Protein AF-A0A956BK20-F1 (afdb_monomer)

Nearest PDB structures (foldseek):
  9coj-assembly1_A  TM=5.802E-01  e=4.433E-01  Homo sapiens
  7r1d-assembly1_C  TM=7.123E-01  e=1.818E+00  Homo sapiens
  6yi2-assembly1_A  TM=4.958E-01  e=3.087E+00  Escherichia coli
  4inn-assembly1_A  TM=3.703E-01  e=2.169E+00  Helicobacter pylori NCTC 11637 = CCUG 17874 = ATCC 43504 = JCM 12093

Structure (mmCIF, N/CA/C/O backbone):
data_AF-A0A956BK20-F1
#
_entry.id   AF-A0A956BK20-F1
#
loop_
_atom_site.group_PDB
_atom_site.id
_atom_site.type_symbol
_atom_site.label_atom_id
_atom_site.label_alt_id
_atom_site.label_comp_id
_atom_site.label_asym_id
_atom_site.label_entity_id
_atom_site.label_seq_id
_atom_site.pdbx_PDB_ins_code
_atom_site.Cartn_x
_atom_site.Cartn_y
_atom_site.Cartn_z
_atom_site.occupancy
_atom_site.B_iso_or_equiv
_atom_site.auth_seq_id
_atom_site.auth_comp_id
_atom_site.auth_asym_id
_atom_site.auth_atom_id
_atom_site.pdbx_PDB_model_num
ATOM 1 N N . MET A 1 1 ? 25.292 38.087 -67.226 1.00 30.25 1 MET A N 1
ATOM 2 C CA . MET A 1 1 ? 26.083 37.945 -68.461 1.00 30.25 1 MET A CA 1
ATOM 3 C C . MET A 1 1 ? 26.524 36.498 -68.517 1.00 30.25 1 MET A C 1
ATOM 5 O O . MET A 1 1 ? 27.530 36.160 -67.915 1.00 30.25 1 MET A O 1
ATOM 9 N N . THR A 1 2 ? 25.689 35.631 -69.080 1.00 37.22 2 THR A N 1
ATOM 10 C CA . THR A 1 2 ? 26.034 34.236 -69.367 1.00 37.22 2 THR A CA 1
ATOM 11 C C . THR A 1 2 ? 26.902 34.257 -70.618 1.00 37.22 2 THR A C 1
ATOM 13 O O . THR A 1 2 ? 26.457 34.737 -71.656 1.00 37.22 2 THR A O 1
ATOM 16 N N . GLU A 1 3 ? 28.163 33.849 -70.502 1.00 45.94 3 GLU A N 1
ATOM 17 C CA . GLU A 1 3 ? 28.976 33.538 -71.677 1.00 45.94 3 GLU A CA 1
ATOM 18 C C . GLU A 1 3 ? 28.246 32.452 -72.479 1.00 45.94 3 GLU A C 1
ATOM 20 O O . GLU A 1 3 ? 27.840 31.441 -71.905 1.00 45.94 3 GLU A O 1
ATOM 25 N N . GLU A 1 4 ? 28.042 32.666 -73.783 1.00 57.47 4 GLU A N 1
ATOM 26 C CA . GLU A 1 4 ? 27.650 31.598 -74.708 1.00 57.47 4 GLU A CA 1
ATOM 27 C C . GLU A 1 4 ? 28.756 30.535 -74.680 1.00 57.47 4 GLU A C 1
ATOM 29 O O . GLU A 1 4 ? 29.785 30.667 -75.348 1.00 57.47 4 GLU A O 1
ATOM 34 N N . MET A 1 5 ? 28.585 29.498 -73.858 1.00 64.75 5 MET A N 1
ATOM 35 C CA . MET A 1 5 ? 29.461 28.333 -73.871 1.00 64.75 5 MET A CA 1
ATOM 36 C C . MET A 1 5 ? 29.233 27.580 -75.182 1.00 64.75 5 MET A C 1
ATOM 38 O O . MET A 1 5 ? 28.280 26.821 -75.319 1.00 64.75 5 MET A O 1
ATOM 42 N N . LYS A 1 6 ? 30.110 27.805 -76.161 1.00 78.19 6 LYS A N 1
ATOM 43 C CA . LYS A 1 6 ? 30.112 27.063 -77.425 1.00 78.19 6 LYS A CA 1
ATOM 44 C C . LYS A 1 6 ? 30.855 25.747 -77.231 1.00 78.19 6 LYS A C 1
ATOM 46 O O . LYS A 1 6 ? 32.059 25.753 -76.987 1.00 78.19 6 LYS A O 1
ATOM 51 N N . PHE A 1 7 ? 30.136 24.635 -77.336 1.00 83.69 7 PHE A N 1
ATOM 52 C CA . PHE A 1 7 ? 30.725 23.298 -77.332 1.00 83.69 7 PHE A CA 1
ATOM 53 C C . PHE A 1 7 ? 31.204 22.916 -78.735 1.00 83.69 7 PHE A C 1
ATOM 55 O O . PHE A 1 7 ? 30.556 23.224 -79.737 1.00 83.69 7 PHE A O 1
ATOM 62 N N . GLU A 1 8 ? 32.334 22.220 -78.821 1.00 86.94 8 GLU A N 1
ATOM 63 C CA . GLU A 1 8 ? 32.840 21.697 -80.091 1.00 86.94 8 GLU A CA 1
ATOM 64 C C . GLU A 1 8 ? 32.292 20.295 -80.364 1.00 86.94 8 GLU A C 1
ATOM 66 O O . GLU A 1 8 ? 32.182 19.457 -79.466 1.00 86.94 8 GLU A O 1
ATOM 71 N N . ARG A 1 9 ? 31.956 19.995 -81.624 1.00 85.94 9 ARG A N 1
ATOM 72 C CA . ARG A 1 9 ? 31.496 18.655 -82.012 1.00 85.94 9 ARG A CA 1
ATOM 73 C C . ARG A 1 9 ? 32.561 17.610 -81.664 1.00 85.94 9 ARG A C 1
ATOM 75 O O . ARG A 1 9 ? 33.696 17.705 -82.117 1.00 85.94 9 ARG A O 1
ATOM 82 N N . GLY A 1 10 ? 32.16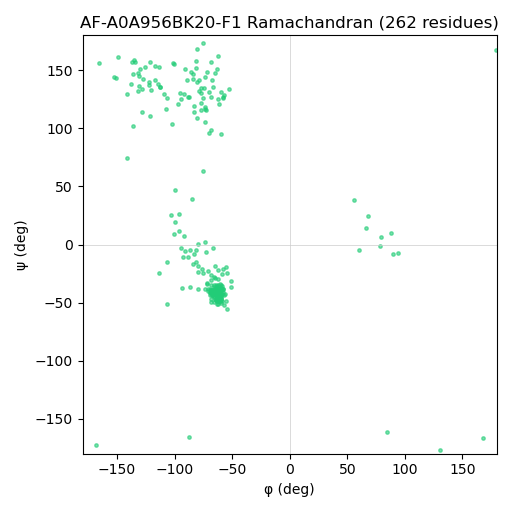9 16.584 -80.913 1.00 82.56 10 GLY A N 1
ATOM 83 C CA . GLY A 1 10 ? 33.064 15.555 -80.382 1.00 82.56 10 GLY A CA 1
ATOM 84 C C . GLY A 1 10 ? 33.564 15.827 -78.959 1.00 82.56 10 GLY A C 1
ATOM 85 O O . GLY A 1 10 ? 34.175 14.938 -78.367 1.00 82.56 10 GLY A O 1
ATOM 86 N N . GLN A 1 11 ? 33.291 17.006 -78.388 1.00 87.25 11 GLN A N 1
ATOM 87 C CA . GLN A 1 11 ? 33.624 17.330 -77.002 1.00 87.25 11 GLN A CA 1
ATOM 88 C C . GLN A 1 11 ? 32.790 16.490 -76.030 1.00 87.25 11 GLN A C 1
ATOM 90 O O . GLN A 1 11 ? 31.602 16.249 -76.254 1.00 87.25 11 GLN A O 1
ATOM 95 N N . ILE A 1 12 ? 33.406 16.061 -74.927 1.00 86.31 12 ILE A N 1
ATOM 96 C CA . ILE A 1 12 ? 32.671 15.440 -73.825 1.00 86.31 12 ILE A CA 1
ATOM 97 C C . ILE A 1 12 ? 31.966 16.543 -73.040 1.00 86.31 12 ILE A C 1
ATOM 99 O O . ILE A 1 12 ? 32.613 17.452 -72.524 1.00 86.31 12 ILE A O 1
ATOM 103 N N . VAL A 1 13 ? 30.647 16.438 -72.947 1.00 87.12 13 VAL A N 1
ATOM 104 C CA . VAL A 1 13 ? 29.785 17.316 -72.156 1.00 87.12 13 VAL A CA 1
ATOM 105 C C . VAL A 1 13 ? 29.015 16.486 -71.142 1.00 87.12 13 VAL A C 1
ATOM 107 O O . VAL A 1 13 ? 28.824 15.282 -71.314 1.00 87.12 13 VAL A O 1
ATOM 110 N N . TYR A 1 14 ? 28.563 17.121 -70.073 1.00 85.06 14 TYR A N 1
ATOM 111 C CA . TYR A 1 14 ? 27.824 16.460 -69.010 1.00 85.06 14 TYR A CA 1
ATOM 112 C C . TYR A 1 14 ? 26.403 16.995 -68.960 1.00 85.06 14 TYR A C 1
ATOM 114 O O . TYR A 1 14 ? 26.187 18.197 -69.079 1.00 85.06 14 TYR A O 1
ATOM 122 N N . ASP A 1 15 ? 25.426 16.114 -68.765 1.00 84.12 15 ASP A N 1
ATOM 123 C CA . ASP A 1 15 ? 24.069 16.560 -68.454 1.00 84.12 15 ASP A CA 1
ATOM 124 C C . ASP A 1 15 ? 23.973 17.048 -66.995 1.00 84.12 15 ASP A C 1
ATOM 126 O O . ASP A 1 15 ? 24.887 16.864 -66.184 1.00 84.12 15 ASP A O 1
ATOM 130 N N . ARG A 1 16 ? 22.819 17.605 -66.606 1.00 79.00 16 ARG A N 1
ATOM 131 C CA . ARG A 1 16 ? 22.527 17.973 -65.204 1.00 79.00 16 ARG A CA 1
ATOM 132 C C . ARG A 1 16 ? 22.688 16.806 -64.218 1.00 79.00 16 ARG A C 1
ATOM 134 O O . ARG A 1 16 ? 22.806 17.001 -63.009 1.00 79.00 16 ARG A O 1
ATOM 141 N N . ARG A 1 17 ? 22.675 15.564 -64.712 1.00 75.88 17 ARG A N 1
ATOM 142 C CA . ARG A 1 17 ? 22.879 14.355 -63.916 1.00 75.88 17 AR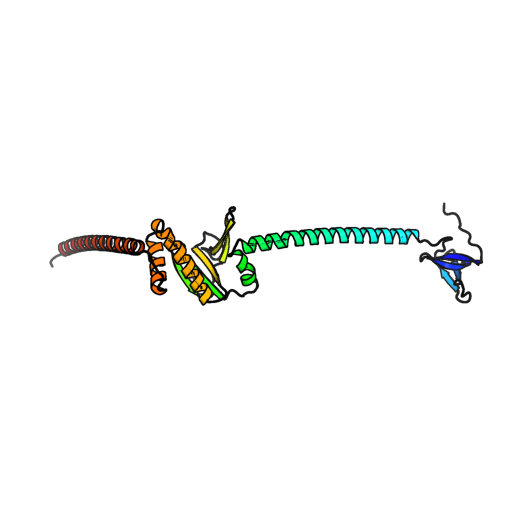G A CA 1
ATOM 143 C C . ARG A 1 17 ? 24.342 13.907 -63.869 1.00 75.88 17 ARG A C 1
ATOM 145 O O . ARG A 1 17 ? 24.597 12.838 -63.309 1.00 75.88 17 ARG A O 1
ATOM 152 N N . GLY A 1 18 ? 25.286 14.685 -64.394 1.00 76.75 18 GLY A N 1
ATOM 153 C CA . GLY A 1 18 ? 26.707 14.348 -64.434 1.00 76.75 18 GLY A CA 1
ATOM 154 C C . GLY A 1 18 ? 27.035 13.147 -65.324 1.00 76.75 18 GLY A C 1
ATOM 155 O O . GLY A 1 18 ? 28.129 12.599 -65.210 1.00 76.75 18 GLY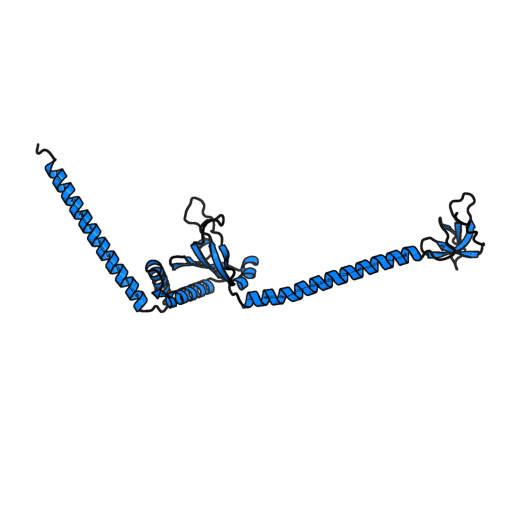 A O 1
ATOM 156 N N . LYS A 1 19 ? 26.107 12.700 -66.182 1.00 83.75 19 LYS A N 1
ATOM 157 C CA . LYS A 1 19 ? 26.383 11.643 -67.157 1.00 83.75 19 LYS A CA 1
ATOM 158 C C . LYS A 1 19 ? 27.143 12.259 -68.326 1.00 83.75 19 LYS A C 1
ATOM 160 O O . LYS A 1 19 ? 26.743 13.302 -68.833 1.00 83.75 19 LYS A O 1
ATOM 165 N N . ALA A 1 20 ? 28.234 11.611 -68.724 1.00 85.50 20 ALA A N 1
ATOM 166 C CA . ALA A 1 20 ? 29.054 12.043 -69.846 1.00 85.50 20 ALA A CA 1
ATOM 167 C C . ALA A 1 20 ? 28.393 11.683 -71.182 1.00 85.50 20 ALA A C 1
ATOM 169 O O . ALA A 1 20 ? 27.952 10.548 -71.394 1.00 85.50 20 ALA A O 1
ATOM 170 N N . TRP A 1 21 ? 28.392 12.646 -72.091 1.00 87.06 21 TRP A N 1
ATOM 171 C CA . TRP A 1 21 ? 27.884 12.544 -73.446 1.00 87.06 21 TRP A CA 1
ATOM 172 C C . TRP A 1 21 ? 28.885 13.161 -74.422 1.00 87.06 21 TRP A C 1
ATOM 174 O O . TRP A 1 21 ? 29.708 13.987 -74.039 1.00 87.06 21 TRP A O 1
ATOM 184 N N . VAL A 1 22 ? 28.828 12.764 -75.687 1.00 88.06 22 VAL A N 1
ATOM 185 C CA . VAL A 1 22 ? 29.602 13.375 -76.767 1.00 88.06 22 VAL A CA 1
ATOM 186 C C . VAL A 1 22 ? 28.705 14.387 -77.466 1.00 88.06 22 VAL A C 1
ATOM 188 O O . VAL A 1 22 ? 27.636 14.033 -77.962 1.00 88.06 22 VAL A O 1
ATOM 191 N N . PHE A 1 23 ? 29.125 15.647 -77.491 1.00 88.12 23 PHE A N 1
ATOM 192 C CA . PHE A 1 23 ? 28.389 16.723 -78.139 1.00 88.12 23 PHE A CA 1
ATOM 193 C C . PHE A 1 23 ? 28.383 16.548 -79.662 1.00 88.12 23 PHE A C 1
ATOM 195 O O . PHE A 1 23 ? 29.446 16.414 -80.273 1.00 88.12 23 PHE A O 1
ATOM 202 N N . GLU A 1 24 ? 27.207 16.559 -80.297 1.00 85.69 24 GLU A N 1
ATOM 203 C CA . GLU A 1 24 ? 27.099 16.470 -81.758 1.00 85.69 24 GLU A CA 1
ATOM 204 C C . GLU A 1 24 ? 26.704 17.799 -82.400 1.00 85.69 24 GLU A C 1
ATOM 206 O O . GLU A 1 24 ? 27.369 18.235 -83.344 1.00 85.69 24 GLU A O 1
ATOM 211 N N . SER A 1 25 ? 25.635 18.425 -81.906 1.00 84.12 25 SER A N 1
ATOM 212 C CA . SER A 1 25 ? 25.137 19.707 -82.412 1.00 84.12 25 SER A CA 1
ATOM 213 C C . SER A 1 25 ? 24.138 20.357 -81.455 1.00 84.12 25 SER A C 1
ATOM 215 O O . SER A 1 25 ? 23.444 19.672 -80.710 1.00 84.12 25 SER A O 1
ATOM 217 N N . GLU A 1 26 ? 24.003 21.674 -81.541 1.00 82.00 26 GLU A N 1
ATOM 218 C CA . GLU A 1 26 ? 22.946 22.452 -80.886 1.00 82.00 26 GLU A CA 1
ATOM 219 C C . GLU A 1 26 ? 21.665 22.454 -81.738 1.00 82.00 26 GLU A C 1
ATOM 221 O O . GLU A 1 26 ? 21.741 22.378 -82.971 1.00 82.00 26 GLU A O 1
ATOM 226 N N . LEU A 1 27 ? 20.489 22.476 -81.102 1.00 79.38 27 LEU A N 1
ATOM 227 C CA . LEU A 1 27 ? 19.219 22.589 -81.819 1.00 79.38 27 LEU A CA 1
ATOM 228 C C . LEU A 1 27 ? 18.964 24.048 -82.246 1.00 79.38 27 LEU A C 1
ATOM 230 O O . LEU A 1 27 ? 19.236 24.956 -81.470 1.00 79.38 27 LEU A O 1
ATOM 234 N N . PRO A 1 28 ? 18.401 24.295 -83.446 1.00 67.00 28 PRO A N 1
ATOM 235 C CA . PRO A 1 28 ? 18.215 25.653 -83.975 1.00 67.00 28 PRO A CA 1
ATOM 236 C C . PRO A 1 28 ? 17.238 26.550 -83.197 1.00 67.00 28 PRO A C 1
ATOM 238 O O . PRO A 1 28 ? 17.263 27.760 -83.396 1.00 67.00 28 PRO A O 1
ATOM 241 N N . ASP A 1 29 ? 16.372 25.964 -82.367 1.00 67.19 29 ASP A N 1
ATOM 242 C CA . ASP A 1 29 ? 15.274 26.652 -81.674 1.00 67.19 29 ASP A CA 1
ATOM 243 C C . ASP A 1 29 ? 15.590 26.925 -80.182 1.00 67.19 29 ASP A C 1
ATOM 245 O O . ASP A 1 29 ? 14.677 27.010 -79.367 1.00 67.19 29 ASP A O 1
ATOM 249 N N . ASP A 1 30 ? 16.877 27.023 -79.816 1.00 60.00 30 ASP A N 1
ATOM 250 C CA . ASP A 1 30 ? 17.425 27.295 -78.465 1.00 60.00 30 ASP A CA 1
ATOM 251 C C . ASP A 1 30 ? 17.079 26.289 -77.339 1.00 60.00 30 ASP A C 1
ATOM 253 O O . ASP A 1 30 ? 17.636 26.372 -76.245 1.00 60.00 30 ASP A O 1
ATOM 257 N N . ASP A 1 31 ? 16.240 25.279 -77.585 1.00 65.38 31 ASP A N 1
ATOM 258 C CA . ASP A 1 31 ? 15.779 24.334 -76.551 1.00 65.38 31 ASP A CA 1
ATOM 259 C C . ASP A 1 31 ? 16.533 22.982 -76.545 1.00 65.38 31 ASP A C 1
ATOM 261 O O . ASP A 1 31 ? 15.938 21.902 -76.450 1.00 65.38 31 ASP A O 1
ATOM 265 N N . GLY A 1 32 ? 17.871 23.018 -76.607 1.00 73.06 32 GLY A N 1
ATOM 266 C CA . GLY A 1 32 ? 18.717 21.897 -76.170 1.00 73.06 32 GLY A CA 1
ATOM 267 C C . GLY A 1 32 ? 19.814 21.426 -77.130 1.00 73.06 32 GLY A C 1
ATOM 268 O O . GLY A 1 32 ? 20.055 21.973 -78.205 1.00 73.06 32 GLY A O 1
ATOM 269 N N . PHE A 1 33 ? 20.502 20.363 -76.717 1.00 79.50 33 PHE A N 1
ATOM 270 C CA . PHE A 1 33 ? 21.696 19.830 -77.369 1.00 79.50 33 PHE A CA 1
ATOM 271 C C . PHE A 1 33 ? 21.483 18.379 -77.811 1.00 79.50 33 PHE A C 1
ATOM 273 O O . PHE A 1 33 ? 21.018 17.538 -77.036 1.00 79.50 33 PHE A O 1
ATOM 280 N N . ILE A 1 34 ? 21.863 18.069 -79.052 1.00 80.25 34 ILE A N 1
ATOM 281 C CA . ILE A 1 34 ? 21.946 16.698 -79.558 1.00 80.25 34 ILE A CA 1
ATOM 282 C C . ILE A 1 34 ? 23.283 16.122 -79.119 1.00 80.25 34 ILE A C 1
ATOM 284 O O . ILE A 1 34 ? 24.354 16.609 -79.499 1.00 80.25 34 ILE A O 1
ATOM 288 N N . VAL A 1 35 ? 23.207 15.053 -78.340 1.00 80.00 35 VAL A N 1
ATOM 289 C CA . VAL A 1 35 ? 24.378 14.354 -77.832 1.00 80.00 35 VAL A CA 1
ATOM 290 C C . VAL A 1 35 ? 24.263 12.856 -78.095 1.00 80.00 35 VAL A C 1
ATOM 292 O O . VAL A 1 35 ? 23.162 12.304 -78.147 1.00 80.00 35 VAL A O 1
ATOM 295 N N . SER A 1 36 ? 25.398 12.184 -78.256 1.00 83.19 36 SER A N 1
ATOM 296 C CA . SER A 1 36 ? 25.468 10.723 -78.329 1.00 83.19 36 SER A CA 1
ATOM 297 C C . SER A 1 36 ? 26.197 10.150 -77.125 1.00 83.19 36 SER A C 1
ATOM 299 O O . SER A 1 36 ? 26.995 10.811 -76.455 1.00 83.19 36 SER A O 1
ATOM 301 N N . MET A 1 37 ? 25.873 8.912 -76.773 1.00 75.38 37 MET A N 1
ATOM 302 C CA . MET A 1 37 ? 26.477 8.274 -75.612 1.00 75.38 37 MET A CA 1
ATOM 303 C C . MET A 1 37 ? 27.949 7.952 -75.884 1.00 75.38 37 MET A C 1
ATOM 305 O O . MET A 1 37 ? 28.301 7.364 -76.907 1.00 75.38 37 MET A O 1
ATOM 309 N N . HIS A 1 38 ? 28.831 8.318 -74.952 1.00 67.81 38 HIS A N 1
ATOM 310 C CA . HIS A 1 38 ? 30.255 8.038 -75.098 1.00 67.81 38 HIS A CA 1
ATOM 311 C C . HIS A 1 38 ? 30.499 6.517 -75.182 1.00 67.81 38 HIS A C 1
ATOM 313 O O . HIS A 1 38 ? 30.104 5.768 -74.290 1.00 67.81 38 HIS A O 1
ATOM 319 N N . GLY A 1 39 ? 31.106 6.060 -76.284 1.00 66.25 39 GLY A N 1
ATOM 320 C CA . GLY A 1 39 ? 31.340 4.639 -76.578 1.00 66.25 39 GLY A CA 1
ATOM 321 C C . GLY A 1 39 ? 30.219 3.921 -77.346 1.00 66.25 39 GLY A C 1
ATOM 322 O O . GLY A 1 39 ? 30.442 2.798 -77.788 1.00 66.25 39 GLY A O 1
ATOM 323 N N . TRP A 1 40 ? 29.060 4.561 -77.553 1.00 68.31 40 TRP A N 1
A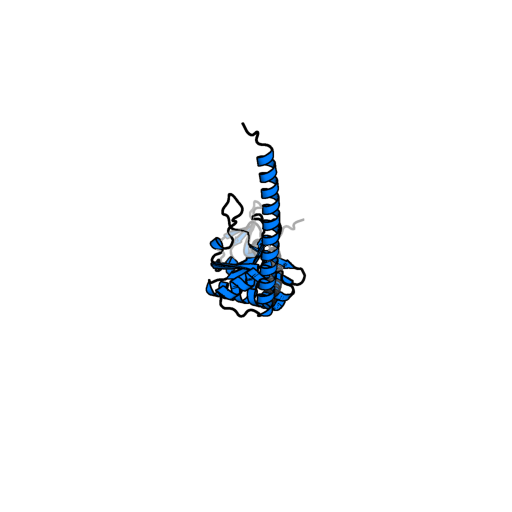TOM 324 C CA . TRP A 1 40 ? 27.900 4.005 -78.270 1.00 68.31 40 TRP A CA 1
ATOM 325 C C . TRP A 1 40 ? 27.231 5.092 -79.143 1.00 68.31 40 TRP A C 1
ATOM 327 O O . TRP A 1 40 ? 26.177 5.617 -78.785 1.00 68.31 40 TRP A O 1
ATOM 337 N N . PRO A 1 41 ? 27.844 5.469 -80.282 1.00 64.75 41 PRO A N 1
ATOM 338 C CA . PRO A 1 41 ? 27.470 6.661 -81.056 1.00 64.75 41 PRO A CA 1
ATOM 339 C C . PRO A 1 41 ? 26.144 6.545 -81.830 1.00 64.75 41 PRO A C 1
ATOM 341 O O . PRO A 1 41 ? 25.698 7.519 -82.431 1.00 64.75 41 PRO A O 1
ATOM 344 N N . GLU A 1 42 ? 25.514 5.369 -81.851 1.00 71.44 42 GLU A N 1
ATOM 345 C CA . GLU A 1 42 ? 24.272 5.125 -82.600 1.00 71.44 42 GLU A CA 1
ATOM 346 C C . GLU A 1 42 ? 23.018 5.636 -81.868 1.00 71.44 42 GLU A C 1
ATOM 348 O O . GLU A 1 42 ? 21.983 5.854 -82.497 1.00 71.44 42 GLU A O 1
ATOM 353 N N . GLU A 1 43 ? 23.106 5.880 -80.557 1.00 74.12 43 GLU A N 1
ATOM 354 C CA . GLU A 1 43 ? 21.990 6.356 -79.739 1.00 74.12 43 GLU A CA 1
ATOM 355 C C . GLU A 1 43 ? 22.130 7.861 -79.467 1.00 74.12 43 GLU A C 1
ATOM 357 O O . GLU A 1 43 ? 22.948 8.302 -78.652 1.00 74.12 43 GLU A O 1
ATOM 362 N N . ARG A 1 44 ? 21.333 8.658 -80.190 1.00 79.38 44 ARG A N 1
ATOM 363 C CA . ARG A 1 44 ? 21.260 10.117 -80.037 1.00 79.38 44 ARG A CA 1
ATOM 364 C C . ARG A 1 44 ? 20.120 10.497 -79.108 1.00 79.38 44 ARG A C 1
ATOM 366 O O . ARG A 1 44 ? 18.984 10.070 -79.309 1.00 79.38 44 ARG A O 1
ATOM 373 N N . VAL A 1 45 ? 20.415 11.346 -78.134 1.00 82.12 45 VAL A N 1
ATOM 374 C CA . VAL A 1 45 ? 19.443 11.850 -77.164 1.00 82.12 45 VAL A CA 1
ATOM 375 C C . VAL A 1 45 ? 19.506 13.373 -77.153 1.00 82.12 45 VAL A C 1
ATOM 377 O O . VAL A 1 45 ? 20.577 13.962 -77.293 1.00 82.12 45 VAL A O 1
ATOM 380 N N . CYS A 1 46 ? 18.348 14.013 -77.006 1.00 83.44 46 CYS A N 1
ATOM 381 C CA . CYS A 1 46 ? 18.270 15.449 -76.773 1.00 83.44 46 CYS A CA 1
ATOM 382 C C . CYS A 1 46 ? 18.334 15.724 -75.266 1.00 83.44 46 CYS A C 1
ATOM 384 O O . CYS A 1 46 ? 17.559 15.139 -74.501 1.00 83.44 46 CYS A O 1
ATOM 386 N N . ILE A 1 47 ? 19.248 16.597 -74.843 1.00 82.00 47 ILE A N 1
ATOM 387 C CA . ILE A 1 47 ? 19.352 17.073 -73.459 1.00 82.00 47 ILE A CA 1
ATOM 388 C C . ILE A 1 47 ? 19.104 18.580 -73.402 1.00 82.00 47 ILE A C 1
ATOM 390 O O . ILE A 1 47 ? 19.548 19.322 -74.271 1.00 82.00 47 ILE A O 1
ATOM 394 N N . SER A 1 48 ? 18.403 19.039 -72.366 1.00 80.50 48 SER A N 1
ATOM 395 C CA . SER A 1 48 ? 18.026 20.451 -72.213 1.00 80.50 48 SER A CA 1
ATOM 396 C C . SER A 1 48 ? 19.158 21.340 -71.686 1.00 80.50 48 SER A C 1
ATOM 398 O O . SER A 1 48 ? 19.131 22.544 -71.889 1.00 80.50 48 SER A O 1
ATOM 400 N N . GLU A 1 49 ? 20.143 20.770 -70.986 1.00 81.56 49 GLU A N 1
ATOM 401 C CA . GLU A 1 49 ? 21.273 21.497 -70.393 1.00 81.56 49 GLU A CA 1
ATOM 402 C C . GLU A 1 49 ? 22.550 20.658 -70.552 1.00 81.56 49 GLU A C 1
ATOM 404 O O . GLU A 1 49 ? 22.560 19.477 -70.184 1.00 81.56 49 GLU A O 1
ATOM 409 N N . ALA A 1 50 ? 23.619 21.266 -71.073 1.00 81.75 50 ALA A N 1
ATOM 410 C CA . ALA A 1 50 ? 24.942 20.663 -71.203 1.00 81.75 50 ALA A CA 1
ATOM 411 C C . ALA A 1 50 ? 25.981 21.518 -70.467 1.00 81.75 50 ALA A C 1
ATOM 413 O O . ALA A 1 50 ? 25.970 22.744 -70.555 1.00 81.75 50 ALA A O 1
ATOM 414 N N . PHE A 1 51 ? 26.881 20.862 -69.741 1.00 82.06 51 PHE A N 1
ATOM 415 C CA . PHE A 1 51 ? 27.933 21.492 -68.950 1.00 82.06 51 PHE A CA 1
ATOM 416 C C . PHE A 1 51 ? 29.301 20.985 -69.420 1.00 82.06 51 PHE A C 1
ATOM 418 O O . PHE A 1 51 ? 29.463 19.795 -69.697 1.00 82.06 51 PHE A O 1
ATOM 425 N N . ALA A 1 52 ? 30.299 21.871 -69.497 1.00 80.69 52 ALA A N 1
ATOM 426 C CA . ALA A 1 52 ? 31.670 21.498 -69.873 1.00 80.69 52 ALA A CA 1
ATOM 427 C C . ALA A 1 52 ? 32.329 20.556 -68.844 1.00 80.69 52 ALA A C 1
ATOM 429 O O . ALA A 1 52 ? 33.154 19.716 -69.194 1.00 80.69 52 ALA A O 1
ATOM 430 N N . GLU A 1 53 ? 31.919 20.666 -67.581 1.00 77.25 53 GLU A N 1
ATOM 431 C CA . GLU A 1 53 ? 32.325 19.807 -66.470 1.00 77.25 53 GLU A CA 1
ATOM 432 C C . GLU A 1 53 ? 31.076 19.245 -65.789 1.00 77.25 53 GLU A C 1
ATOM 434 O O . GLU A 1 53 ? 30.009 19.861 -65.829 1.00 77.25 53 GLU A O 1
ATOM 439 N N . ALA A 1 54 ? 31.181 18.068 -65.167 1.00 76.56 54 ALA A N 1
ATOM 440 C CA . ALA A 1 54 ? 30.046 17.466 -64.481 1.00 76.56 54 ALA A CA 1
ATOM 441 C C . ALA A 1 54 ? 29.522 18.427 -63.396 1.00 76.56 54 ALA A C 1
ATOM 443 O O . ALA A 1 54 ? 30.306 18.848 -62.544 1.00 76.56 54 ALA A O 1
ATOM 444 N N . PRO A 1 55 ? 28.215 18.760 -63.368 1.00 70.44 55 PRO A N 1
ATOM 445 C CA . PRO A 1 55 ? 27.634 19.630 -62.348 1.00 70.44 55 PRO A CA 1
ATOM 446 C C . PRO A 1 55 ? 27.491 18.867 -61.018 1.00 70.44 55 PRO A C 1
ATOM 448 O O . PRO A 1 55 ? 26.394 18.613 -60.519 1.00 70.44 55 PRO A O 1
ATOM 451 N N . THR A 1 56 ? 28.618 18.440 -60.442 1.00 71.88 56 THR A N 1
ATOM 452 C CA . THR A 1 56 ? 28.686 17.681 -59.187 1.00 71.88 56 THR A CA 1
ATOM 453 C C . THR A 1 56 ? 28.453 18.570 -57.973 1.00 71.88 56 THR A C 1
ATOM 455 O O . THR A 1 56 ? 27.998 18.076 -56.948 1.00 71.88 56 THR A O 1
ATOM 458 N N . SER A 1 57 ? 28.651 19.882 -58.101 1.00 71.69 57 SER A N 1
ATOM 459 C CA . SER A 1 57 ? 28.595 20.836 -56.989 1.00 71.69 57 SER A CA 1
ATOM 460 C C . SER A 1 57 ? 27.240 20.894 -56.265 1.00 71.69 57 SER A C 1
ATOM 462 O O . SER A 1 57 ? 27.210 20.996 -55.039 1.00 71.69 57 SER A O 1
ATOM 464 N N . GLU A 1 58 ? 26.104 20.791 -56.967 1.00 74.62 58 GLU A N 1
ATOM 465 C CA . GLU A 1 58 ? 24.778 20.750 -56.319 1.00 74.62 58 GLU A CA 1
ATOM 466 C C . GLU A 1 58 ? 24.574 19.452 -55.531 1.00 74.62 58 GLU A C 1
ATOM 468 O O . GLU A 1 58 ? 24.032 19.460 -54.425 1.00 74.62 58 GLU A O 1
ATOM 473 N N . ARG A 1 59 ? 25.052 18.332 -56.078 1.00 77.00 59 ARG A N 1
ATOM 474 C CA . ARG A 1 59 ? 24.953 17.019 -55.434 1.00 77.00 59 ARG A CA 1
ATOM 475 C C . ARG A 1 59 ? 25.918 16.876 -54.274 1.00 77.00 59 ARG A C 1
ATOM 477 O O . ARG A 1 59 ? 25.541 16.312 -53.262 1.00 77.00 59 ARG A O 1
ATOM 484 N N . GLU A 1 60 ? 27.123 17.413 -54.391 1.00 80.62 60 GLU A N 1
ATOM 485 C CA . GLU A 1 60 ? 28.101 17.479 -53.306 1.00 80.62 60 GLU A CA 1
ATOM 486 C C . GLU A 1 60 ? 27.566 18.314 -52.139 1.00 80.62 60 GLU A C 1
ATOM 488 O O . GLU A 1 60 ? 27.708 17.911 -50.988 1.00 80.62 60 GLU A O 1
ATOM 493 N N . ARG A 1 61 ? 26.864 19.425 -52.415 1.00 81.06 61 ARG A N 1
ATOM 494 C CA . ARG A 1 61 ? 26.155 20.195 -51.377 1.00 81.06 61 ARG A CA 1
ATOM 495 C C . ARG A 1 61 ? 25.033 19.395 -50.727 1.00 81.06 61 ARG A C 1
ATOM 497 O O . ARG A 1 61 ? 24.878 19.461 -49.511 1.00 81.06 61 ARG A O 1
ATOM 504 N N . GLU A 1 62 ? 24.252 18.655 -51.510 1.00 85.19 62 GLU A N 1
ATOM 505 C CA . GLU A 1 62 ? 23.169 17.826 -50.976 1.00 85.19 62 GLU A CA 1
ATOM 506 C C . GLU A 1 62 ? 23.701 16.650 -50.147 1.00 85.19 62 GLU A C 1
ATOM 508 O O . GLU A 1 62 ? 23.187 16.389 -49.061 1.00 85.19 62 GLU A O 1
ATOM 513 N N . ILE A 1 63 ? 24.773 15.996 -50.601 1.00 86.81 63 ILE A N 1
ATOM 514 C CA . ILE A 1 63 ? 25.490 14.961 -49.848 1.00 86.81 63 ILE A CA 1
ATOM 515 C C . ILE A 1 63 ? 26.011 15.554 -48.539 1.00 86.81 63 ILE A C 1
ATOM 517 O O . ILE A 1 63 ? 25.680 15.038 -47.478 1.00 86.81 63 ILE A O 1
ATOM 521 N N . ALA A 1 64 ? 26.704 16.696 -48.582 1.00 89.12 64 ALA A N 1
ATOM 522 C CA . ALA A 1 64 ? 27.193 17.367 -47.378 1.00 89.12 64 ALA A CA 1
ATOM 523 C C . ALA A 1 64 ? 26.053 17.753 -46.415 1.00 89.12 64 ALA A C 1
ATOM 525 O O . ALA A 1 64 ? 26.194 17.637 -45.196 1.00 89.12 64 ALA A O 1
ATOM 526 N N . ARG A 1 65 ? 24.897 18.181 -46.942 1.00 94.50 65 ARG A N 1
ATOM 527 C CA . ARG A 1 65 ? 23.700 18.494 -46.147 1.00 94.50 65 ARG A CA 1
ATOM 528 C C . ARG A 1 65 ? 23.122 17.248 -45.476 1.00 94.50 65 ARG A C 1
ATOM 530 O O . ARG A 1 65 ? 22.747 17.315 -44.304 1.00 94.50 65 ARG A O 1
ATOM 537 N N . LEU A 1 66 ? 23.007 16.140 -46.205 1.00 93.56 66 LEU A N 1
ATOM 538 C CA . LEU A 1 66 ? 22.503 14.872 -45.676 1.00 93.56 66 LEU A CA 1
ATOM 539 C C . LEU A 1 66 ? 23.478 14.273 -44.657 1.00 93.56 66 LEU A C 1
ATOM 541 O O . LEU A 1 66 ? 23.037 13.844 -43.593 1.00 93.56 66 LEU A O 1
ATOM 545 N N . ASP A 1 67 ? 24.782 14.336 -44.915 1.00 95.44 67 ASP A N 1
ATOM 546 C CA . ASP A 1 67 ? 25.823 13.904 -43.980 1.00 95.44 67 ASP A CA 1
ATOM 547 C C . ASP A 1 67 ? 25.779 14.715 -42.681 1.00 95.44 67 ASP A C 1
ATOM 549 O O . ASP A 1 67 ? 25.825 14.139 -41.593 1.00 95.44 67 ASP A O 1
ATOM 553 N N . ALA A 1 68 ? 25.579 16.035 -42.766 1.00 94.12 68 ALA A N 1
ATOM 554 C CA . ALA A 1 68 ? 25.388 16.881 -41.590 1.00 94.12 68 ALA A CA 1
ATOM 555 C C . ALA A 1 68 ? 24.120 16.508 -40.795 1.00 94.12 68 ALA A C 1
ATOM 557 O O . ALA A 1 68 ? 24.130 16.522 -39.563 1.00 94.12 68 ALA A O 1
ATOM 558 N N . GLN A 1 69 ? 23.026 16.138 -41.470 1.00 95.75 69 GLN A N 1
ATOM 559 C CA . GLN A 1 69 ? 21.816 15.656 -40.794 1.00 95.75 69 GLN A CA 1
ATOM 560 C C . GLN A 1 69 ? 22.029 14.292 -40.139 1.00 95.75 69 GLN A C 1
ATOM 562 O O . GLN A 1 69 ? 21.575 14.088 -39.015 1.00 95.75 69 GLN A O 1
ATOM 567 N N . ILE A 1 70 ? 22.728 13.369 -40.804 1.00 95.56 70 ILE A N 1
ATOM 568 C CA . ILE A 1 70 ? 23.067 12.059 -40.241 1.00 95.56 70 ILE A CA 1
ATOM 569 C C . ILE A 1 70 ? 23.947 12.232 -39.004 1.00 95.56 70 ILE A C 1
ATOM 571 O O . ILE A 1 70 ? 23.673 11.592 -37.991 1.00 95.56 70 ILE A O 1
ATOM 575 N N . ALA A 1 71 ? 24.958 13.103 -39.064 1.00 95.25 71 ALA A N 1
ATOM 576 C CA . ALA A 1 71 ? 25.803 13.431 -37.919 1.00 95.25 71 ALA A CA 1
ATOM 577 C C . ALA A 1 71 ? 24.955 13.946 -36.748 1.00 95.25 71 ALA A C 1
ATOM 579 O O . ALA A 1 71 ? 24.950 13.334 -35.686 1.00 95.25 71 ALA A O 1
ATOM 580 N N . LYS A 1 72 ? 24.103 14.951 -36.988 1.00 95.38 72 LYS A N 1
ATOM 581 C CA . LYS A 1 72 ? 23.205 15.490 -35.957 1.00 95.38 72 LYS A CA 1
ATOM 582 C C . LYS A 1 72 ? 22.285 14.427 -35.342 1.00 95.38 72 LYS A C 1
ATOM 584 O O . LYS A 1 72 ? 22.096 14.398 -34.132 1.00 95.38 72 LYS A O 1
ATOM 589 N N . ARG A 1 73 ? 21.689 13.549 -36.157 1.00 95.62 73 ARG A N 1
ATOM 590 C CA . ARG A 1 73 ? 20.809 12.477 -35.655 1.00 95.62 73 ARG A CA 1
ATOM 591 C C . ARG A 1 73 ? 21.570 11.411 -34.871 1.00 95.62 73 ARG A C 1
ATOM 593 O O . ARG A 1 73 ? 20.984 10.795 -33.987 1.00 95.62 73 ARG A O 1
ATOM 600 N N . ARG A 1 74 ? 22.841 11.168 -35.200 1.00 96.06 74 ARG A N 1
ATOM 601 C CA . ARG A 1 74 ? 23.707 10.274 -34.421 1.00 96.06 74 ARG A CA 1
ATOM 602 C C . ARG A 1 74 ? 24.008 10.873 -33.054 1.00 96.06 74 ARG A C 1
ATOM 604 O O . ARG A 1 74 ? 23.853 10.146 -32.081 1.00 96.06 74 ARG A O 1
ATOM 611 N N . ASP A 1 75 ? 24.310 12.166 -32.996 1.00 95.12 75 ASP A N 1
ATOM 612 C CA . ASP A 1 75 ? 24.535 12.877 -31.734 1.00 95.12 75 ASP A CA 1
ATOM 613 C C . ASP A 1 75 ? 23.272 12.832 -30.850 1.00 95.12 75 ASP A C 1
ATOM 615 O O . ASP A 1 75 ? 23.331 12.383 -29.711 1.00 95.12 75 ASP A O 1
ATOM 619 N N . GLU A 1 76 ? 22.090 13.152 -31.403 1.00 95.38 76 GLU A N 1
ATOM 620 C CA . GLU A 1 76 ? 20.807 13.065 -30.673 1.00 95.38 76 GLU A CA 1
ATOM 621 C C . GLU A 1 76 ? 20.520 11.645 -30.145 1.00 95.38 76 GLU A C 1
ATOM 623 O O . GLU A 1 76 ? 19.985 11.459 -29.051 1.00 95.38 76 GLU A O 1
ATOM 628 N N . LEU A 1 77 ? 20.855 10.617 -30.927 1.00 95.25 77 LEU A N 1
ATOM 629 C CA . LEU A 1 77 ? 20.664 9.223 -30.534 1.00 95.25 77 LEU A CA 1
ATOM 630 C C . LEU A 1 77 ? 21.662 8.795 -29.450 1.00 95.25 77 LEU A C 1
ATOM 632 O O . LEU A 1 77 ? 21.319 7.973 -28.598 1.00 95.25 77 LEU A O 1
ATOM 636 N N . GLU A 1 78 ? 22.885 9.316 -29.482 1.00 95.50 78 GLU A N 1
ATOM 637 C CA . GLU A 1 78 ? 23.882 9.094 -28.439 1.00 95.50 78 GLU A CA 1
ATOM 638 C C . GLU A 1 78 ? 23.461 9.758 -27.124 1.00 95.50 78 GLU A C 1
ATOM 640 O O . GLU A 1 78 ? 23.477 9.088 -26.090 1.00 95.50 78 GLU A O 1
ATOM 645 N N . ASP A 1 79 ? 22.956 10.992 -27.178 1.00 93.94 79 ASP A N 1
ATOM 646 C CA . ASP A 1 79 ? 22.397 11.700 -26.021 1.00 93.94 79 ASP A CA 1
ATOM 647 C C . ASP A 1 79 ? 21.229 10.924 -25.397 1.00 93.94 79 ASP A C 1
ATOM 649 O O . ASP A 1 79 ? 21.226 10.651 -24.195 1.00 93.94 79 ASP A O 1
ATOM 653 N N . LEU A 1 80 ? 20.269 10.474 -26.213 1.00 93.00 80 LEU A N 1
ATOM 654 C CA . LEU A 1 80 ? 19.139 9.666 -25.738 1.00 93.00 80 LEU A CA 1
ATOM 655 C C . LEU A 1 80 ? 19.593 8.325 -25.150 1.00 93.00 80 LEU A C 1
ATOM 657 O O . LEU A 1 80 ? 19.058 7.865 -24.140 1.00 93.00 80 LEU A O 1
ATOM 661 N N . ARG A 1 81 ? 20.593 7.672 -25.755 1.00 93.19 81 ARG A N 1
ATOM 662 C CA . ARG A 1 81 ? 21.177 6.442 -25.199 1.00 93.19 81 ARG A CA 1
ATOM 663 C C . ARG A 1 81 ? 21.855 6.707 -23.864 1.00 93.19 81 ARG A C 1
ATOM 665 O O . ARG A 1 81 ? 21.726 5.877 -22.966 1.00 93.19 81 ARG A O 1
ATOM 672 N N . HIS A 1 82 ? 22.544 7.835 -23.720 1.00 91.06 82 HIS A N 1
ATOM 673 C CA . HIS A 1 82 ? 23.155 8.243 -22.463 1.00 91.06 82 HIS A CA 1
ATOM 674 C C . HIS A 1 82 ? 22.094 8.528 -21.390 1.00 91.06 82 HIS A C 1
ATOM 676 O O . HIS A 1 82 ? 22.217 8.064 -20.255 1.00 91.06 82 HIS A O 1
ATOM 682 N N . GLU A 1 83 ? 21.004 9.206 -21.746 1.00 89.06 83 GLU A N 1
ATOM 683 C CA . GLU A 1 83 ? 19.872 9.445 -20.849 1.00 89.06 83 GLU A CA 1
ATOM 684 C C . GLU A 1 83 ? 19.244 8.124 -20.378 1.00 89.06 83 GLU A C 1
ATOM 686 O O . GLU A 1 83 ? 19.114 7.881 -19.178 1.00 89.06 83 GLU A O 1
ATOM 691 N N . VAL A 1 84 ? 18.969 7.189 -21.290 1.00 86.88 84 VAL A N 1
ATOM 692 C CA . VAL A 1 84 ? 18.458 5.857 -20.927 1.00 86.88 84 VAL A CA 1
ATOM 693 C C . VAL A 1 84 ? 19.458 5.091 -20.050 1.00 86.88 84 VAL A C 1
ATOM 695 O O . VAL A 1 84 ? 19.070 4.496 -19.038 1.00 86.88 84 VAL A O 1
ATOM 698 N N . ALA A 1 85 ? 20.749 5.127 -20.393 1.00 85.94 85 ALA A N 1
ATOM 699 C CA . ALA A 1 85 ? 21.806 4.450 -19.645 1.00 85.94 85 ALA A CA 1
ATOM 700 C C . ALA A 1 85 ? 22.007 5.027 -18.235 1.00 85.94 85 ALA A C 1
ATOM 702 O O . ALA A 1 85 ? 22.410 4.295 -17.333 1.00 85.94 85 ALA A O 1
ATOM 703 N N . THR A 1 86 ? 21.706 6.309 -18.021 1.00 84.38 86 THR A N 1
ATOM 704 C CA . THR A 1 86 ? 21.788 6.961 -16.704 1.00 84.38 86 THR A CA 1
ATOM 705 C C . THR A 1 86 ? 20.503 6.795 -15.891 1.00 84.38 86 THR A C 1
ATOM 707 O O . THR A 1 86 ? 20.565 6.587 -14.675 1.00 84.38 86 THR A O 1
ATOM 710 N N . MET A 1 87 ? 19.333 6.814 -16.533 1.00 81.31 87 MET A N 1
ATOM 711 C CA . MET A 1 87 ? 18.040 6.620 -15.869 1.00 81.31 87 MET A CA 1
ATOM 712 C C . MET A 1 87 ? 17.822 5.179 -15.404 1.00 81.31 87 MET A C 1
ATOM 714 O O . MET A 1 87 ? 17.300 4.974 -14.307 1.00 81.31 87 MET A O 1
ATOM 718 N N . GLY A 1 88 ? 18.247 4.181 -16.187 1.00 79.19 88 GLY A N 1
ATOM 719 C CA . GLY A 1 88 ? 18.063 2.760 -15.866 1.00 79.19 88 GLY A CA 1
ATOM 720 C C . GLY A 1 88 ? 18.615 2.362 -14.486 1.00 79.19 88 GLY A C 1
ATOM 721 O O . GLY A 1 88 ? 17.856 1.873 -13.646 1.00 79.19 88 GLY A O 1
ATOM 722 N N . PRO A 1 89 ? 19.902 2.623 -14.187 1.00 81.88 89 PRO A N 1
ATOM 723 C CA . PRO A 1 89 ? 20.487 2.376 -12.870 1.00 81.88 89 PRO A CA 1
ATOM 724 C C . PRO A 1 89 ? 19.812 3.173 -11.751 1.00 81.88 89 PRO A C 1
ATOM 726 O O . PRO A 1 89 ? 19.672 2.669 -10.639 1.00 81.88 89 PRO A O 1
ATOM 729 N N . ARG A 1 90 ? 19.355 4.398 -12.035 1.00 77.00 90 ARG A N 1
ATOM 730 C CA . ARG A 1 90 ? 18.690 5.270 -11.056 1.00 77.00 90 ARG A CA 1
ATOM 731 C C . ARG A 1 90 ? 17.315 4.725 -10.662 1.00 77.00 90 ARG A C 1
ATOM 733 O O . ARG A 1 90 ? 17.001 4.664 -9.476 1.00 77.00 90 ARG A O 1
ATOM 740 N N . LEU A 1 91 ? 16.536 4.260 -11.638 1.00 72.94 91 LEU A N 1
ATOM 741 C CA . LEU A 1 91 ? 15.266 3.558 -11.430 1.00 72.94 91 LEU A CA 1
ATOM 742 C C . LEU A 1 91 ? 15.470 2.226 -10.708 1.00 72.94 91 LEU A C 1
ATOM 744 O O . LEU A 1 91 ? 14.734 1.921 -9.771 1.00 72.94 91 LEU A O 1
ATOM 748 N N . LYS A 1 92 ? 16.494 1.456 -11.092 1.00 74.19 92 LYS A N 1
ATOM 749 C CA . LYS A 1 92 ? 16.839 0.197 -10.422 1.00 74.19 92 LYS A CA 1
ATOM 750 C C . LYS A 1 92 ? 17.205 0.424 -8.952 1.00 74.19 92 LYS A C 1
ATOM 752 O O . LYS A 1 92 ? 16.646 -0.235 -8.084 1.00 74.19 92 LYS A O 1
ATOM 757 N N . ALA A 1 93 ? 18.052 1.411 -8.665 1.00 73.81 93 ALA A N 1
ATOM 758 C CA . ALA A 1 93 ? 18.415 1.777 -7.299 1.00 73.81 93 ALA A CA 1
ATOM 759 C C . ALA A 1 93 ? 17.207 2.273 -6.485 1.00 73.81 93 ALA A C 1
ATOM 761 O O . ALA A 1 93 ? 17.105 1.973 -5.299 1.00 73.81 93 ALA A O 1
ATOM 762 N N . LEU A 1 94 ? 16.272 3.008 -7.100 1.00 72.38 94 LEU A N 1
ATOM 763 C CA . LEU A 1 94 ? 15.021 3.415 -6.448 1.00 72.38 94 LEU A CA 1
ATOM 764 C C . LEU A 1 94 ? 14.122 2.214 -6.120 1.00 72.38 94 LEU A C 1
ATOM 766 O O . LEU A 1 94 ? 13.556 2.169 -5.030 1.00 72.38 94 LEU A O 1
ATOM 770 N N . ARG A 1 95 ? 14.029 1.224 -7.017 1.00 70.81 95 ARG A N 1
ATOM 771 C CA . ARG A 1 95 ? 13.289 -0.028 -6.777 1.00 70.81 95 ARG A CA 1
ATOM 772 C C . ARG A 1 95 ? 13.894 -0.849 -5.649 1.00 70.81 95 ARG A C 1
ATOM 774 O O . ARG A 1 95 ? 13.175 -1.267 -4.752 1.00 70.81 95 ARG A O 1
ATOM 781 N N . GLU A 1 96 ? 15.208 -1.046 -5.672 1.00 70.31 96 GLU A N 1
ATOM 782 C CA . GLU A 1 96 ? 15.915 -1.811 -4.637 1.00 70.31 96 GLU A CA 1
ATOM 783 C C . GLU A 1 96 ? 15.784 -1.162 -3.254 1.00 70.31 96 GLU A C 1
ATOM 785 O O . GLU A 1 96 ? 15.760 -1.854 -2.240 1.00 70.31 96 GLU A O 1
ATOM 790 N N . ARG A 1 97 ? 15.651 0.168 -3.205 1.00 68.81 97 ARG A N 1
ATOM 791 C CA . ARG A 1 97 ? 15.464 0.922 -1.959 1.00 68.81 97 ARG A CA 1
ATOM 792 C C . ARG A 1 97 ? 14.013 0.993 -1.486 1.00 68.81 97 ARG A C 1
ATOM 794 O O . ARG A 1 97 ? 13.790 1.330 -0.328 1.00 68.81 97 ARG A O 1
ATOM 801 N N . SER A 1 98 ? 13.031 0.709 -2.344 1.00 71.44 98 SER A N 1
ATOM 802 C CA . SER A 1 98 ? 11.612 0.840 -2.008 1.00 71.44 98 SER A CA 1
ATOM 803 C C . SER A 1 98 ? 10.805 -0.361 -2.492 1.00 71.44 98 SER A C 1
ATOM 805 O O . SER A 1 98 ? 10.393 -0.448 -3.650 1.00 71.44 98 SER A O 1
ATOM 807 N N . HIS A 1 99 ? 10.490 -1.252 -1.550 1.00 71.38 99 HIS A N 1
ATOM 808 C CA . HIS A 1 99 ? 9.563 -2.371 -1.747 1.00 71.38 99 HIS A CA 1
ATOM 809 C C . HIS A 1 99 ? 8.185 -1.920 -2.275 1.00 71.38 99 HIS A C 1
ATOM 811 O O . HIS A 1 99 ? 7.490 -2.683 -2.941 1.00 71.38 99 HIS A O 1
ATOM 817 N N . VAL A 1 100 ? 7.810 -0.663 -2.026 1.00 79.62 100 VAL A N 1
ATOM 818 C CA . VAL A 1 100 ? 6.565 -0.042 -2.492 1.00 79.62 100 VAL A CA 1
ATOM 819 C C . VAL A 1 100 ? 6.588 0.202 -4.004 1.00 79.62 100 VAL A C 1
ATOM 821 O O . VAL A 1 100 ? 5.594 -0.063 -4.683 1.00 79.62 100 VAL A O 1
ATOM 824 N N . LEU A 1 101 ? 7.730 0.640 -4.549 1.00 82.81 101 LEU A N 1
ATOM 825 C CA . LEU A 1 101 ? 7.917 0.854 -5.990 1.00 82.81 101 LEU A CA 1
ATOM 826 C C . LEU A 1 101 ? 8.090 -0.457 -6.763 1.00 82.81 101 LEU A C 1
ATOM 828 O O . LEU A 1 101 ? 7.773 -0.507 -7.952 1.00 82.81 101 LEU A O 1
ATOM 832 N N . ALA A 1 102 ? 8.552 -1.522 -6.101 1.00 81.12 102 ALA A N 1
ATOM 833 C CA . ALA A 1 102 ? 8.705 -2.838 -6.718 1.00 81.12 102 ALA A CA 1
ATOM 834 C C . ALA A 1 102 ? 7.378 -3.397 -7.269 1.00 81.12 102 ALA A C 1
ATOM 836 O O . ALA A 1 102 ? 7.391 -4.167 -8.222 1.00 81.12 102 ALA A O 1
ATOM 837 N N . ARG A 1 103 ? 6.231 -2.966 -6.722 1.00 86.06 103 ARG A N 1
ATOM 838 C CA . ARG A 1 103 ? 4.891 -3.425 -7.130 1.00 86.06 103 ARG A CA 1
ATOM 839 C C . ARG A 1 103 ? 4.266 -2.662 -8.289 1.00 86.06 103 ARG A C 1
ATOM 841 O O . ARG A 1 103 ? 3.195 -3.049 -8.739 1.00 86.06 103 ARG A O 1
ATOM 848 N N . ILE A 1 104 ? 4.897 -1.596 -8.785 1.00 87.50 104 ILE A N 1
ATOM 849 C CA . ILE A 1 104 ? 4.315 -0.790 -9.870 1.00 87.50 104 ILE A CA 1
ATOM 850 C C . ILE A 1 104 ? 4.117 -1.630 -11.136 1.00 87.50 104 ILE A C 1
ATOM 852 O O . ILE A 1 104 ? 3.066 -1.543 -11.760 1.00 87.50 104 ILE A O 1
ATOM 856 N N . GLU A 1 105 ? 5.089 -2.468 -11.499 1.00 86.19 105 GLU A N 1
ATOM 857 C CA . GLU A 1 105 ? 4.962 -3.349 -12.669 1.00 86.19 105 GLU A CA 1
ATOM 858 C C . GLU A 1 105 ? 3.868 -4.393 -12.461 1.00 86.19 105 GLU A C 1
ATOM 860 O O . GLU A 1 105 ? 3.039 -4.576 -13.340 1.00 86.19 105 GLU A O 1
ATOM 865 N N . ASP A 1 106 ? 3.789 -4.999 -11.272 1.00 91.25 106 ASP A N 1
ATOM 866 C CA . ASP A 1 106 ? 2.724 -5.953 -10.950 1.00 91.25 106 ASP A CA 1
ATOM 867 C C . ASP A 1 106 ? 1.327 -5.318 -11.065 1.00 91.25 106 ASP A C 1
ATOM 869 O O . ASP A 1 106 ? 0.378 -5.981 -11.485 1.00 91.25 106 ASP A O 1
ATOM 873 N N . VAL A 1 107 ? 1.189 -4.032 -10.721 1.00 90.00 107 VAL A N 1
ATOM 874 C CA . VAL A 1 107 ? -0.056 -3.271 -10.907 1.00 90.00 107 VAL A CA 1
ATOM 875 C C . VAL A 1 107 ? -0.348 -3.041 -12.388 1.00 90.00 107 VAL A C 1
ATOM 877 O O . VAL A 1 107 ? -1.464 -3.309 -12.827 1.00 90.00 107 VAL A O 1
ATOM 880 N N . LEU A 1 108 ? 0.634 -2.559 -13.157 1.00 88.75 108 LEU A N 1
ATOM 881 C CA . LEU A 1 108 ? 0.473 -2.274 -14.589 1.00 88.75 108 LEU A CA 1
ATOM 882 C C . LEU A 1 108 ? 0.192 -3.544 -15.406 1.00 88.75 108 LEU A C 1
ATOM 884 O O . LEU A 1 108 ? -0.607 -3.506 -16.339 1.00 88.75 108 LEU A O 1
ATOM 888 N N . ASP A 1 109 ? 0.791 -4.664 -15.010 1.00 92.44 109 ASP A N 1
ATOM 889 C CA . ASP A 1 109 ? 0.610 -5.979 -15.626 1.00 92.44 109 ASP A CA 1
ATOM 890 C C . ASP A 1 109 ? -0.670 -6.694 -15.151 1.00 92.44 109 ASP A C 1
ATOM 892 O O . ASP A 1 109 ? -0.976 -7.789 -15.624 1.00 92.44 109 ASP A O 1
ATOM 896 N N . GLY A 1 110 ? -1.409 -6.127 -14.189 1.00 92.38 110 GLY A N 1
ATOM 897 C CA . GLY A 1 110 ? -2.624 -6.737 -13.641 1.00 92.38 110 GLY A CA 1
ATOM 898 C C . GLY A 1 110 ? -2.380 -8.009 -12.817 1.00 92.38 110 GLY A C 1
ATOM 899 O O . GLY A 1 110 ? -3.274 -8.843 -12.691 1.00 92.38 110 GLY A O 1
ATOM 900 N N . LYS A 1 111 ? -1.180 -8.177 -12.250 1.00 95.62 111 LYS A N 1
ATOM 901 C CA . LYS A 1 111 ? -0.789 -9.336 -11.424 1.00 95.62 111 LYS A CA 1
ATOM 902 C C . LYS A 1 111 ? -1.266 -9.239 -9.973 1.00 95.62 111 LYS A C 1
ATOM 904 O O . LYS A 1 111 ? -1.229 -10.234 -9.250 1.00 95.62 111 LYS A O 1
ATOM 909 N N . ILE A 1 112 ? -1.692 -8.058 -9.526 1.00 95.31 112 ILE A N 1
ATOM 910 C CA . ILE A 1 112 ? -2.223 -7.860 -8.174 1.00 95.31 112 ILE A CA 1
ATOM 911 C C . ILE A 1 112 ? -3.613 -8.489 -8.070 1.00 95.31 112 ILE A C 1
ATOM 913 O O . ILE A 1 112 ? -4.561 -8.042 -8.711 1.00 95.31 112 ILE A O 1
ATOM 917 N N . THR A 1 113 ? -3.733 -9.513 -7.230 1.00 97.12 113 THR A N 1
ATOM 918 C CA . THR A 1 113 ? -4.983 -10.263 -7.028 1.00 97.12 113 THR A CA 1
ATOM 919 C C . THR A 1 113 ? -5.561 -10.076 -5.630 1.00 97.12 113 THR A C 1
ATOM 921 O O . THR A 1 113 ? -6.768 -10.215 -5.447 1.00 97.12 113 THR A O 1
ATOM 924 N N . HIS A 1 114 ? -4.718 -9.744 -4.649 1.00 97.88 114 HIS A N 1
ATOM 925 C CA . HIS A 1 114 ? -5.091 -9.606 -3.246 1.00 97.88 114 HIS A CA 1
ATOM 926 C C . HIS A 1 114 ? -4.484 -8.343 -2.645 1.00 97.88 114 HIS A C 1
ATOM 928 O O . HIS A 1 114 ? -3.498 -7.794 -3.140 1.00 97.88 114 HIS A O 1
ATOM 934 N N . VAL A 1 115 ? -5.078 -7.890 -1.550 1.00 96.88 115 VAL A N 1
ATOM 935 C CA . VAL A 1 115 ? -4.607 -6.750 -0.776 1.00 96.88 115 VAL A CA 1
ATOM 936 C C . VAL A 1 115 ? -4.656 -7.064 0.709 1.00 96.88 115 VAL A C 1
ATOM 938 O O . VAL A 1 115 ? -5.552 -7.767 1.180 1.00 96.88 115 VAL A O 1
ATOM 941 N N . ALA A 1 116 ? -3.700 -6.504 1.440 1.00 97.06 116 ALA A N 1
ATOM 942 C CA . ALA A 1 116 ? -3.767 -6.364 2.886 1.00 97.06 116 ALA A CA 1
ATOM 943 C C . ALA A 1 116 ? -4.014 -4.895 3.210 1.00 97.06 116 ALA A C 1
ATOM 945 O O . ALA A 1 116 ? -3.192 -4.045 2.880 1.00 97.06 116 ALA A O 1
ATOM 946 N N . TRP A 1 117 ? -5.151 -4.586 3.818 1.00 96.44 117 TRP A N 1
ATOM 947 C CA . TRP A 1 117 ? -5.513 -3.232 4.212 1.00 96.44 117 TRP A CA 1
ATOM 948 C C . TRP A 1 117 ? -5.464 -3.099 5.728 1.00 96.44 117 TRP A C 1
ATOM 950 O O . TRP A 1 117 ? -6.069 -3.898 6.442 1.00 96.44 117 TRP A O 1
ATOM 960 N N . ILE A 1 118 ? -4.768 -2.068 6.207 1.00 95.19 118 ILE A N 1
ATOM 961 C CA . ILE A 1 118 ? -4.724 -1.700 7.617 1.00 95.19 118 ILE A CA 1
ATOM 962 C C . ILE A 1 118 ? -5.231 -0.267 7.745 1.00 95.19 118 ILE A C 1
ATOM 964 O O . ILE A 1 118 ? -4.579 0.692 7.323 1.00 95.19 118 ILE A O 1
ATOM 968 N N . SER A 1 119 ? -6.409 -0.110 8.342 1.00 93.50 119 SER A N 1
ATOM 969 C CA . SER A 1 119 ? -7.004 1.204 8.582 1.00 93.50 119 SER A CA 1
ATOM 970 C C . SER A 1 119 ? -6.143 2.069 9.513 1.00 93.50 119 SER A C 1
ATOM 972 O O . SER A 1 119 ? -5.325 1.577 10.299 1.00 93.50 119 SER A O 1
ATOM 974 N N . LEU A 1 120 ? -6.401 3.377 9.495 1.00 89.31 120 LEU A N 1
ATOM 975 C CA . LEU A 1 120 ? -5.870 4.336 10.471 1.00 89.31 120 LEU A CA 1
ATOM 976 C C . LEU A 1 120 ? -6.102 3.907 11.929 1.00 89.31 120 LEU A C 1
ATOM 978 O O . LEU A 1 120 ? -5.284 4.187 12.802 1.00 89.31 120 LEU A O 1
ATOM 982 N N . TYR A 1 121 ? -7.204 3.202 12.185 1.00 90.19 121 TYR A N 1
ATOM 983 C CA . TYR A 1 121 ? -7.598 2.735 13.512 1.00 90.19 121 TYR A CA 1
ATOM 984 C C . TYR A 1 121 ? -7.252 1.261 13.749 1.00 90.19 121 TYR A C 1
ATOM 986 O O . TYR A 1 121 ? -7.831 0.629 14.622 1.00 90.19 121 TYR A O 1
ATOM 994 N N . GLY A 1 122 ? -6.330 0.685 12.973 1.00 91.44 122 GLY A N 1
ATOM 995 C CA . GLY A 1 122 ? -5.789 -0.657 13.215 1.00 91.44 122 GLY A CA 1
ATOM 996 C C . GLY A 1 122 ? -6.679 -1.822 12.795 1.00 91.44 122 GLY A C 1
ATOM 997 O O . GLY A 1 122 ? -6.254 -2.961 12.934 1.00 91.44 122 GLY A O 1
ATOM 998 N N . GLN A 1 123 ? -7.883 -1.581 12.263 1.00 94.94 123 GLN A N 1
ATOM 999 C CA . GLN A 1 123 ? -8.667 -2.637 11.611 1.00 94.94 123 GLN A CA 1
ATOM 1000 C C . GLN A 1 123 ? -7.878 -3.211 10.438 1.00 94.94 123 GLN A C 1
ATOM 1002 O O . GLN A 1 123 ? -7.385 -2.442 9.611 1.00 94.94 123 GLN A O 1
ATOM 1007 N N . VAL A 1 124 ? -7.796 -4.535 10.378 1.00 96.56 124 VAL A N 1
ATOM 1008 C CA . VAL A 1 124 ? -7.084 -5.272 9.337 1.00 96.56 124 VAL A CA 1
ATOM 1009 C C . VAL A 1 124 ? -8.097 -6.033 8.494 1.00 96.56 124 VAL A C 1
ATOM 1011 O O . VAL A 1 124 ? -9.010 -6.658 9.033 1.00 96.56 124 VAL A O 1
ATOM 1014 N N . ALA A 1 125 ? -7.937 -5.986 7.176 1.00 96.19 125 ALA A N 1
ATOM 1015 C CA . ALA A 1 125 ? -8.695 -6.811 6.247 1.00 96.19 125 ALA A CA 1
ATOM 1016 C C . ALA A 1 125 ? -7.776 -7.346 5.149 1.00 96.19 125 ALA A C 1
ATOM 1018 O O . ALA A 1 125 ? -6.935 -6.623 4.614 1.00 96.19 125 ALA A O 1
ATOM 1019 N N . VAL A 1 126 ? -7.960 -8.616 4.799 1.00 97.81 126 VAL A N 1
ATOM 1020 C CA . VAL A 1 126 ? -7.218 -9.299 3.738 1.00 97.81 126 VAL A CA 1
ATOM 1021 C C . VAL A 1 126 ? -8.216 -9.958 2.799 1.00 97.81 126 VAL A C 1
ATOM 1023 O O . VAL A 1 126 ? -9.158 -10.604 3.250 1.00 97.81 126 VAL A O 1
ATOM 1026 N N . GLY A 1 127 ? -8.008 -9.798 1.497 1.00 97.19 127 GLY A N 1
ATOM 1027 C CA . GLY A 1 127 ? -8.896 -10.347 0.478 1.00 97.19 127 GLY A CA 1
ATOM 1028 C C . GLY A 1 127 ? -8.593 -9.775 -0.896 1.00 97.19 127 GLY A C 1
ATOM 1029 O O . GLY A 1 127 ? -7.551 -9.153 -1.111 1.00 97.19 127 GLY A O 1
ATOM 1030 N N . THR A 1 128 ? -9.499 -9.979 -1.842 1.00 96.50 128 THR A N 1
ATOM 1031 C CA . THR A 1 128 ? -9.414 -9.327 -3.151 1.00 96.50 128 THR A CA 1
ATOM 1032 C C . THR A 1 128 ? -9.659 -7.816 -3.020 1.00 96.50 128 THR A C 1
ATOM 1034 O O . THR A 1 128 ? -10.346 -7.373 -2.091 1.00 96.50 128 THR A O 1
ATOM 1037 N N . PRO A 1 129 ? -9.173 -6.989 -3.969 1.00 93.31 129 PRO A N 1
ATOM 1038 C CA . PRO A 1 129 ? -9.512 -5.566 -4.011 1.00 93.31 129 PRO A CA 1
ATOM 1039 C C . PRO A 1 129 ? -11.023 -5.308 -3.943 1.00 93.31 129 PRO A C 1
ATOM 1041 O O . PRO A 1 129 ? -11.455 -4.351 -3.307 1.00 93.31 129 PRO A O 1
ATOM 1044 N N . ALA A 1 130 ? -11.824 -6.178 -4.566 1.00 91.00 130 ALA A N 1
ATOM 1045 C CA . ALA A 1 130 ? -13.274 -6.050 -4.594 1.00 91.00 130 ALA A CA 1
ATOM 1046 C C . ALA A 1 130 ? -13.934 -6.271 -3.229 1.00 91.00 130 ALA A C 1
ATOM 1048 O O . ALA A 1 130 ? -14.918 -5.607 -2.922 1.00 91.00 130 ALA A O 1
ATOM 1049 N N . GLU A 1 131 ? -13.394 -7.176 -2.418 1.00 92.06 131 GLU A N 1
ATOM 1050 C CA . GLU A 1 131 ? -13.920 -7.482 -1.084 1.00 92.06 131 GLU A CA 1
ATOM 1051 C C . GLU A 1 131 ? -13.482 -6.443 -0.051 1.00 92.06 131 GLU A C 1
ATOM 1053 O O . GLU A 1 131 ? -14.258 -6.072 0.826 1.00 92.06 1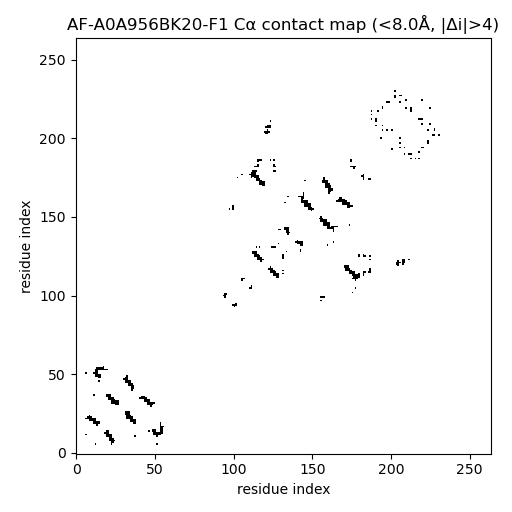31 GLU A O 1
ATOM 1058 N N . VAL A 1 132 ? -12.239 -5.965 -0.155 1.00 92.75 132 VAL A N 1
ATOM 1059 C CA . VAL A 1 132 ? -11.613 -5.144 0.891 1.00 92.75 132 VAL A CA 1
ATOM 1060 C C . VAL A 1 132 ? -11.780 -3.645 0.648 1.00 92.75 132 VAL A C 1
ATOM 1062 O O . VAL A 1 132 ? -11.958 -2.880 1.593 1.00 92.75 132 VAL A O 1
ATOM 1065 N N . LEU A 1 133 ? -11.716 -3.198 -0.608 1.00 89.44 133 LEU A N 1
ATOM 1066 C CA . LEU A 1 133 ? -11.653 -1.771 -0.952 1.00 89.44 133 LEU A CA 1
ATOM 1067 C C . LEU A 1 133 ? -12.997 -1.199 -1.400 1.00 89.44 133 LEU A C 1
ATOM 1069 O O . LEU A 1 133 ? -13.054 -0.070 -1.893 1.00 89.44 133 LEU A O 1
ATOM 1073 N N . GLN A 1 134 ? -14.080 -1.960 -1.265 1.00 86.00 134 GLN A N 1
ATOM 1074 C CA . GLN A 1 134 ? -15.403 -1.493 -1.650 1.00 86.00 134 GLN A CA 1
ATOM 1075 C C . GLN A 1 134 ? -15.863 -0.346 -0.747 1.00 86.00 134 GLN A C 1
ATOM 1077 O O . GLN A 1 134 ? -15.715 -0.386 0.476 1.00 86.00 134 GLN A O 1
ATOM 1082 N N . ASP A 1 135 ? -16.434 0.696 -1.349 1.00 76.25 135 ASP A N 1
ATOM 1083 C CA . ASP A 1 135 ? -17.055 1.762 -0.577 1.00 76.25 135 ASP A CA 1
ATOM 1084 C C . ASP A 1 135 ? -18.381 1.281 0.022 1.00 76.25 135 ASP A C 1
ATOM 1086 O O . ASP A 1 135 ? -19.327 0.941 -0.692 1.00 76.25 135 ASP A O 1
ATOM 1090 N N . THR A 1 136 ? -18.442 1.237 1.351 1.00 70.44 136 THR A N 1
ATOM 1091 C CA . THR A 1 136 ? -19.629 0.838 2.112 1.00 70.44 136 THR A CA 1
ATOM 1092 C C . THR A 1 136 ? -20.532 2.025 2.458 1.00 70.44 136 THR A C 1
ATOM 1094 O O . THR A 1 136 ? -21.613 1.823 3.008 1.00 70.44 136 THR A O 1
ATOM 1097 N N . SER A 1 137 ? -20.118 3.260 2.145 1.00 63.59 137 SER A N 1
ATOM 1098 C CA . SER A 1 137 ? -20.715 4.484 2.696 1.00 63.59 137 SER A CA 1
ATOM 1099 C C . SER A 1 137 ? -21.795 5.167 1.837 1.00 63.59 137 SER A C 1
ATOM 1101 O O . SER A 1 137 ? -22.236 6.265 2.175 1.00 63.59 137 SER A O 1
ATOM 1103 N N . GLY A 1 138 ? -22.315 4.535 0.774 1.00 59.69 138 GLY A N 1
ATOM 1104 C CA . GLY A 1 138 ? -23.364 5.163 -0.045 1.00 59.69 138 GLY A CA 1
ATOM 1105 C C . GLY A 1 138 ? -24.094 4.280 -1.063 1.00 59.69 138 GLY A C 1
ATOM 1106 O O . GLY A 1 138 ? -23.916 3.067 -1.132 1.00 59.69 138 GLY A O 1
ATOM 1107 N N . TRP A 1 139 ? -24.924 4.933 -1.888 1.00 56.56 139 TRP A N 1
ATOM 1108 C CA . TRP A 1 139 ? -25.769 4.341 -2.943 1.00 56.56 139 TRP A CA 1
ATOM 1109 C C . TRP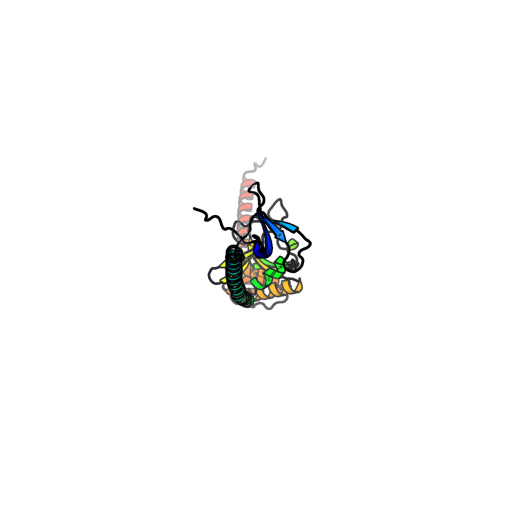 A 1 139 ? -24.991 3.717 -4.118 1.00 56.56 139 TRP A C 1
ATOM 1111 O O . TRP A 1 139 ? -25.600 3.156 -5.027 1.00 56.56 139 TRP A O 1
ATOM 1121 N N . ASN A 1 140 ? -23.659 3.814 -4.129 1.00 59.25 140 ASN A N 1
ATOM 1122 C CA . ASN A 1 140 ? -22.816 3.377 -5.236 1.00 59.25 140 ASN A CA 1
ATOM 1123 C C . ASN A 1 140 ? -21.698 2.452 -4.733 1.00 59.25 140 ASN A C 1
ATOM 1125 O O . ASN A 1 140 ? -20.816 2.880 -3.996 1.00 59.25 140 ASN A O 1
ATOM 1129 N N . ARG A 1 141 ? -21.736 1.180 -5.143 1.00 66.62 141 ARG A N 1
ATOM 1130 C CA . ARG A 1 141 ? -20.858 0.093 -4.668 1.00 66.62 141 ARG A CA 1
ATOM 1131 C C . ARG A 1 141 ? -19.510 0.024 -5.404 1.00 66.62 141 ARG A C 1
ATOM 1133 O O . ARG A 1 141 ? -19.039 -1.061 -5.747 1.00 66.62 141 ARG A O 1
ATOM 1140 N N . SER A 1 142 ? -18.916 1.175 -5.706 1.00 75.88 142 SER A N 1
ATOM 1141 C CA . SER A 1 142 ? -17.633 1.265 -6.417 1.00 75.88 142 SER A CA 1
ATOM 1142 C C . SER A 1 142 ? -16.432 1.055 -5.487 1.00 75.88 142 SER A C 1
ATOM 1144 O O . SER A 1 142 ? -16.531 1.262 -4.280 1.00 75.88 142 SER A O 1
ATOM 1146 N N . LEU A 1 143 ? -15.287 0.673 -6.056 1.00 83.44 143 LEU A N 1
ATOM 1147 C CA . LEU A 1 143 ? -14.030 0.544 -5.315 1.00 83.44 143 LEU A CA 1
ATOM 1148 C C . LEU A 1 143 ? -13.443 1.915 -4.976 1.00 83.44 143 LEU A C 1
ATOM 1150 O O . LEU A 1 143 ? -13.523 2.850 -5.778 1.00 83.44 143 LEU A O 1
ATOM 1154 N N . LYS A 1 144 ? -12.831 2.019 -3.796 1.00 85.38 144 LYS A N 1
ATOM 1155 C CA . LYS A 1 144 ? -12.042 3.183 -3.393 1.00 85.38 144 LYS A CA 1
ATOM 1156 C C . LYS A 1 144 ? -10.729 3.237 -4.167 1.00 85.38 144 LYS A C 1
ATOM 1158 O O . LYS A 1 144 ? -10.151 2.210 -4.523 1.00 85.38 144 LYS A O 1
ATOM 1163 N N . LEU A 1 145 ? -10.251 4.457 -4.403 1.00 88.25 145 LEU A N 1
ATOM 1164 C CA . LEU A 1 145 ? -9.009 4.695 -5.126 1.00 88.25 145 LEU A CA 1
ATOM 1165 C C . LEU A 1 145 ? -7.801 4.376 -4.237 1.00 88.25 145 LEU A C 1
ATOM 1167 O O . LEU A 1 145 ? -7.660 4.943 -3.151 1.00 88.25 145 LEU A O 1
ATOM 1171 N N . VAL A 1 146 ? -6.913 3.517 -4.739 1.00 90.12 146 VAL A N 1
ATOM 1172 C CA . VAL A 1 146 ? -5.586 3.272 -4.164 1.00 90.12 146 VAL A CA 1
ATOM 1173 C C . VAL A 1 146 ? -4.581 4.205 -4.826 1.00 90.12 146 VAL A C 1
ATOM 1175 O O . VAL A 1 146 ? -4.502 4.274 -6.052 1.00 90.12 146 VAL A O 1
ATOM 1178 N N . THR A 1 147 ? -3.803 4.916 -4.018 1.00 90.00 147 THR A N 1
ATOM 1179 C CA . THR A 1 147 ? -2.812 5.886 -4.492 1.00 90.00 147 THR A CA 1
ATOM 1180 C C . THR A 1 147 ? -1.477 5.643 -3.803 1.00 90.00 147 THR A C 1
ATOM 1182 O O . THR A 1 147 ? -1.426 5.250 -2.638 1.00 90.00 147 THR A O 1
ATOM 1185 N N . LEU A 1 148 ? -0.388 5.872 -4.535 1.00 89.94 148 LEU A N 1
ATOM 1186 C CA . LEU A 1 148 ? 0.953 5.911 -3.972 1.00 89.94 148 LEU A CA 1
ATOM 1187 C C . LEU A 1 148 ? 1.173 7.283 -3.329 1.00 89.94 148 LEU A C 1
ATOM 1189 O O . LEU A 1 148 ? 1.273 8.289 -4.029 1.00 89.94 148 LEU A O 1
ATOM 1193 N N . PHE A 1 149 ? 1.225 7.322 -2.002 1.00 87.44 149 PHE A N 1
ATOM 1194 C CA . PHE A 1 149 ? 1.534 8.525 -1.239 1.00 87.44 149 PHE A CA 1
ATOM 1195 C C . PHE A 1 149 ? 3.032 8.623 -0.985 1.00 87.44 149 PHE A C 1
ATOM 1197 O O . PHE A 1 149 ? 3.719 7.606 -0.884 1.00 87.44 149 PHE A O 1
ATOM 1204 N N . GLY A 1 150 ? 3.521 9.857 -0.864 1.00 84.38 150 GLY A N 1
ATOM 1205 C CA . GLY A 1 150 ? 4.928 10.133 -0.631 1.00 84.38 150 GLY A CA 1
ATOM 1206 C C . GLY A 1 150 ? 5.179 11.422 0.136 1.00 84.38 150 GLY A C 1
ATOM 1207 O O . GLY A 1 150 ? 4.501 12.422 -0.094 1.00 84.38 150 GLY A O 1
ATOM 1208 N N . ALA A 1 151 ? 6.183 11.407 1.010 1.00 80.31 151 ALA A N 1
ATOM 1209 C CA . ALA A 1 151 ? 6.782 12.610 1.579 1.00 80.31 151 ALA A CA 1
ATOM 1210 C C . ALA A 1 151 ? 8.113 12.938 0.883 1.00 80.31 151 ALA A C 1
ATOM 1212 O O . ALA A 1 151 ? 8.799 12.056 0.365 1.00 80.31 151 ALA A O 1
ATOM 1213 N N . THR A 1 152 ? 8.531 14.205 0.925 1.00 74.62 152 THR A N 1
ATOM 1214 C CA . THR A 1 152 ? 9.810 14.667 0.347 1.00 74.62 152 THR A CA 1
ATOM 1215 C C . THR A 1 152 ? 11.038 13.953 0.928 1.00 74.62 152 THR A C 1
ATOM 1217 O O . THR A 1 152 ? 12.073 13.902 0.271 1.00 74.62 152 THR A O 1
ATOM 1220 N N . GLY A 1 153 ? 10.920 13.359 2.122 1.00 71.44 153 GLY A N 1
ATOM 1221 C CA . GLY A 1 153 ? 11.951 12.530 2.757 1.00 71.44 153 GLY A CA 1
ATOM 1222 C C . GLY A 1 153 ? 12.048 11.087 2.243 1.00 71.44 153 GLY A C 1
ATOM 1223 O O . GLY A 1 153 ? 12.884 10.337 2.737 1.00 71.44 153 GLY A O 1
ATOM 1224 N N . GLY A 1 154 ? 11.220 10.685 1.273 1.00 69.38 154 GLY A N 1
ATOM 1225 C CA . GLY A 1 154 ? 11.256 9.342 0.683 1.00 69.38 154 GLY A CA 1
ATOM 1226 C C . GLY A 1 154 ? 10.404 8.291 1.399 1.00 69.38 154 GLY A C 1
ATOM 1227 O O . GLY A 1 154 ? 10.502 7.114 1.060 1.00 69.38 154 GLY A O 1
ATOM 1228 N N . ASP A 1 155 ? 9.557 8.696 2.348 1.00 81.19 155 ASP A N 1
ATOM 1229 C CA . ASP A 1 155 ? 8.530 7.817 2.910 1.00 81.19 155 ASP A CA 1
ATOM 1230 C C . ASP A 1 155 ? 7.420 7.630 1.873 1.00 81.19 155 ASP A C 1
ATOM 1232 O O . ASP A 1 155 ? 6.665 8.564 1.597 1.00 81.19 155 ASP A O 1
ATOM 1236 N N . LEU A 1 156 ? 7.388 6.453 1.249 1.00 87.50 156 LEU A N 1
ATOM 1237 C CA . LEU A 1 156 ? 6.414 6.062 0.238 1.00 87.50 156 LEU A CA 1
ATOM 1238 C C . LEU A 1 156 ? 5.539 4.950 0.800 1.00 87.50 156 LEU A C 1
ATOM 1240 O O . LEU A 1 156 ? 6.051 3.989 1.364 1.00 87.50 156 LEU A O 1
ATOM 1244 N N . SER A 1 157 ? 4.231 5.037 0.585 1.00 89.25 157 SER A N 1
ATOM 1245 C CA . SER A 1 157 ? 3.297 3.965 0.939 1.00 89.25 157 SER A CA 1
ATOM 1246 C C . SER A 1 157 ? 2.068 3.989 0.041 1.00 89.25 157 SER A C 1
ATOM 1248 O O . SER A 1 157 ? 1.581 5.047 -0.362 1.00 89.25 157 SER A O 1
ATOM 1250 N N . TRP A 1 158 ? 1.548 2.809 -0.283 1.00 92.50 158 TRP A N 1
ATOM 1251 C CA . TRP A 1 158 ? 0.246 2.696 -0.926 1.00 92.50 158 TRP A CA 1
ATOM 1252 C C . TRP A 1 158 ? -0.841 2.910 0.126 1.00 92.50 158 TRP A C 1
ATOM 1254 O O . TRP A 1 158 ? -0.810 2.305 1.199 1.00 92.50 158 TRP A O 1
ATOM 1264 N N . ARG A 1 159 ? -1.809 3.780 -0.165 1.00 93.19 159 ARG A N 1
ATOM 1265 C CA . ARG A 1 159 ? -2.911 4.086 0.754 1.00 93.19 159 ARG A CA 1
ATOM 1266 C C . ARG A 1 159 ? -4.240 4.159 0.023 1.00 93.19 159 ARG A C 1
ATOM 1268 O O . ARG A 1 159 ? -4.297 4.415 -1.180 1.00 93.19 159 ARG A O 1
ATOM 1275 N N . VAL A 1 160 ? -5.310 3.948 0.778 1.00 91.44 160 VAL A N 1
ATOM 1276 C CA . VAL A 1 160 ? -6.690 4.048 0.291 1.00 91.44 160 VAL A CA 1
ATOM 1277 C C . VAL A 1 160 ? -7.211 5.450 0.576 1.00 91.44 160 VAL A C 1
ATOM 1279 O O . VAL A 1 160 ? -7.187 5.889 1.730 1.00 91.44 160 VAL A O 1
ATOM 1282 N N . ASN A 1 161 ? -7.692 6.146 -0.454 1.00 88.56 161 ASN A N 1
ATOM 1283 C CA . ASN A 1 161 ? -8.296 7.467 -0.285 1.00 88.56 161 ASN A CA 1
ATOM 1284 C C . ASN A 1 161 ? -9.579 7.393 0.545 1.00 88.56 161 ASN A C 1
ATOM 1286 O O . ASN A 1 161 ? -10.328 6.414 0.496 1.00 88.56 161 ASN A O 1
ATOM 1290 N N . GLN A 1 162 ? -9.838 8.460 1.297 1.00 84.25 162 GLN A N 1
ATOM 1291 C CA . GLN A 1 162 ? -11.056 8.608 2.082 1.00 84.25 162 GLN A CA 1
ATOM 1292 C C . GLN A 1 162 ? -12.296 8.657 1.196 1.00 84.25 162 GLN A C 1
ATOM 1294 O O . GLN A 1 162 ? -13.301 8.022 1.522 1.00 84.25 162 GLN A O 1
ATOM 1299 N N . TYR A 1 163 ? -12.202 9.382 0.081 1.00 80.94 163 TYR A N 1
ATOM 1300 C CA . TYR A 1 163 ? -13.265 9.511 -0.900 1.00 80.94 163 TYR A CA 1
ATOM 1301 C C . TYR A 1 163 ? -12.847 8.932 -2.250 1.00 80.94 163 TYR A C 1
ATOM 1303 O O . TYR A 1 163 ? -11.670 8.858 -2.608 1.00 80.94 163 TYR A O 1
ATOM 1311 N N . ARG A 1 164 ? -13.848 8.503 -3.018 1.00 74.94 164 ARG A N 1
ATOM 1312 C CA . ARG A 1 164 ? -13.667 7.861 -4.325 1.00 74.94 164 ARG A CA 1
ATOM 1313 C C . ARG A 1 164 ? -12.968 8.758 -5.345 1.00 74.94 164 ARG A C 1
ATOM 1315 O O . ARG A 1 164 ? -12.205 8.265 -6.167 1.00 74.94 164 ARG A O 1
ATOM 1322 N N . ASP A 1 165 ? -13.283 10.045 -5.334 1.00 77.50 165 ASP A N 1
ATOM 1323 C CA . ASP A 1 165 ? -12.755 11.034 -6.275 1.00 77.50 165 ASP A CA 1
ATOM 1324 C C . ASP A 1 165 ? -11.289 11.409 -5.998 1.00 77.50 165 ASP A C 1
ATOM 1326 O O . ASP A 1 165 ? -10.728 12.245 -6.701 1.00 77.50 165 ASP A O 1
ATOM 1330 N N . GLY A 1 166 ? -10.664 10.786 -4.993 1.00 75.00 166 GLY A N 1
ATOM 1331 C CA . GLY A 1 166 ? -9.298 11.084 -4.576 1.00 75.00 166 GLY A CA 1
ATOM 1332 C C . GLY A 1 166 ? -9.190 12.335 -3.705 1.00 75.00 166 GLY A C 1
ATOM 1333 O O . GLY A 1 166 ? -8.080 12.757 -3.395 1.00 75.00 166 GLY A O 1
ATOM 1334 N N . SER A 1 167 ? -10.315 12.935 -3.305 1.00 75.12 167 SER A N 1
ATOM 1335 C CA . SER A 1 167 ? -10.320 14.017 -2.327 1.00 75.12 167 SER A CA 1
ATOM 1336 C C . SER A 1 167 ? -10.221 13.485 -0.889 1.00 75.12 167 SER A C 1
ATOM 1338 O O . SER A 1 167 ? -10.409 12.295 -0.610 1.00 75.12 167 SER A O 1
ATOM 1340 N N . GLY A 1 168 ? -9.965 14.397 0.052 1.00 76.31 168 GLY A N 1
ATOM 1341 C CA . GLY A 1 168 ? -9.883 14.090 1.480 1.00 76.31 168 GLY A CA 1
ATOM 1342 C C . GLY A 1 168 ? -8.513 13.576 1.916 1.00 76.31 168 GLY A C 1
ATOM 1343 O O . GLY A 1 168 ? -7.501 13.806 1.258 1.00 76.31 168 GLY A O 1
ATOM 1344 N N . SER A 1 169 ? -8.483 12.933 3.082 1.00 83.88 169 SER A N 1
ATOM 1345 C CA . SER A 1 169 ? -7.285 12.251 3.576 1.00 83.88 169 SER A CA 1
ATOM 1346 C C . SER A 1 169 ? -7.237 10.814 3.038 1.00 83.88 169 SER A C 1
ATOM 1348 O O . SER A 1 169 ? -7.980 10.424 2.138 1.00 83.88 169 SER A O 1
ATOM 1350 N N . TRP A 1 170 ? -6.381 9.990 3.616 1.00 87.00 170 TRP A N 1
ATOM 1351 C CA . TRP A 1 170 ? -6.372 8.545 3.437 1.00 87.00 170 TRP A CA 1
ATOM 1352 C C . TRP A 1 170 ? -7.048 7.863 4.638 1.00 87.00 170 TRP A C 1
ATOM 1354 O O . TRP A 1 170 ? -7.121 8.434 5.722 1.00 87.00 170 TRP A O 1
ATOM 1364 N N . GLN A 1 171 ? -7.576 6.652 4.449 1.00 87.31 171 GLN A N 1
ATOM 1365 C CA . GLN A 1 171 ? -8.279 5.877 5.490 1.00 87.31 171 GLN A CA 1
ATOM 1366 C C . GLN A 1 171 ? -7.476 4.695 6.035 1.00 87.31 171 GLN A C 1
ATOM 1368 O O . GLN A 1 171 ? -7.819 4.131 7.075 1.00 87.31 171 GLN A O 1
ATOM 1373 N N . GLY A 1 172 ? -6.418 4.304 5.337 1.00 91.19 172 GLY A N 1
ATOM 1374 C CA . GLY A 1 172 ? -5.526 3.237 5.755 1.00 91.19 172 GLY A CA 1
ATOM 1375 C C . GLY A 1 172 ? -4.422 2.996 4.745 1.00 91.19 172 GLY A C 1
ATOM 1376 O O . GLY A 1 172 ? -4.477 3.486 3.613 1.00 91.19 172 GLY A O 1
ATOM 1377 N N . GLU A 1 173 ? -3.441 2.225 5.176 1.00 93.56 173 GLU A N 1
ATOM 1378 C CA . GLU A 1 173 ? -2.369 1.720 4.333 1.00 93.56 173 GLU A CA 1
ATOM 1379 C C . GLU A 1 173 ? -2.826 0.434 3.653 1.00 93.56 173 GLU A C 1
ATOM 1381 O O . GLU A 1 173 ? -3.647 -0.316 4.190 1.00 93.56 173 GLU A O 1
ATOM 1386 N N . VAL A 1 174 ? -2.325 0.195 2.447 1.00 94.75 174 VAL A N 1
ATOM 1387 C CA . VAL A 1 174 ? -2.609 -1.022 1.697 1.00 94.75 174 VAL A CA 1
ATOM 1388 C C . VAL A 1 174 ? -1.312 -1.621 1.185 1.00 94.75 174 VAL A C 1
ATOM 1390 O O . VAL A 1 174 ? -0.454 -0.918 0.667 1.00 94.75 174 VAL A O 1
ATOM 1393 N N . VAL A 1 175 ? -1.164 -2.932 1.308 1.00 94.31 175 VAL A N 1
ATOM 1394 C CA . VAL A 1 175 ? -0.083 -3.684 0.676 1.00 94.31 175 VAL A CA 1
ATOM 1395 C C . VAL A 1 175 ? -0.680 -4.462 -0.485 1.00 94.31 175 VAL A C 1
ATOM 1397 O O . VAL A 1 175 ? -1.670 -5.177 -0.325 1.00 94.31 175 VAL A O 1
ATOM 1400 N N . LEU A 1 176 ? -0.101 -4.274 -1.670 1.00 94.94 176 LEU A N 1
ATOM 1401 C CA . LEU A 1 176 ? -0.537 -4.915 -2.906 1.00 94.94 176 LEU A CA 1
ATOM 1402 C C . LEU A 1 176 ? 0.158 -6.267 -3.055 1.00 94.94 176 LEU A C 1
ATOM 1404 O O . LEU A 1 176 ? 1.388 -6.340 -2.986 1.00 94.94 176 LEU A O 1
ATOM 1408 N N . CYS A 1 177 ? -0.627 -7.321 -3.271 1.00 96.25 177 CYS A N 1
ATOM 1409 C CA . CYS A 1 177 ? -0.147 -8.696 -3.262 1.00 96.25 177 CYS A CA 1
ATOM 1410 C C . CYS A 1 177 ? -0.636 -9.478 -4.486 1.00 96.25 177 CYS A C 1
ATOM 1412 O O . CYS A 1 177 ? -1.740 -9.300 -5.005 1.00 96.25 177 CYS A O 1
ATOM 1414 N N . THR A 1 178 ? 0.202 -10.399 -4.932 1.00 96.50 178 THR A N 1
ATOM 1415 C CA . THR A 1 178 ? -0.056 -11.303 -6.058 1.00 96.50 178 THR A CA 1
ATOM 1416 C C . THR A 1 178 ? -0.754 -12.592 -5.626 1.00 96.50 178 THR A C 1
ATOM 1418 O O . THR A 1 178 ? -1.249 -13.340 -6.469 1.00 96.50 178 THR A O 1
ATOM 1421 N N . SER A 1 179 ? -0.846 -12.849 -4.316 1.00 97.44 179 SER A N 1
ATOM 1422 C CA . SER A 1 179 ? -1.545 -14.005 -3.751 1.00 97.44 179 SER A CA 1
ATOM 1423 C C . SER A 1 179 ? -2.140 -13.721 -2.368 1.00 97.44 179 SER A C 1
ATOM 1425 O O . SER A 1 179 ? -1.716 -12.803 -1.664 1.00 97.44 179 SER A O 1
ATOM 1427 N N . LEU A 1 180 ? -3.096 -14.557 -1.952 1.00 98.00 180 LEU A N 1
ATOM 1428 C CA . LEU A 1 180 ? -3.720 -14.480 -0.629 1.00 98.00 180 LEU A CA 1
ATOM 1429 C C . LEU A 1 180 ? -2.721 -14.737 0.507 1.00 98.00 180 LEU A C 1
ATOM 1431 O O . LEU A 1 180 ? -2.742 -14.047 1.522 1.00 98.00 180 LEU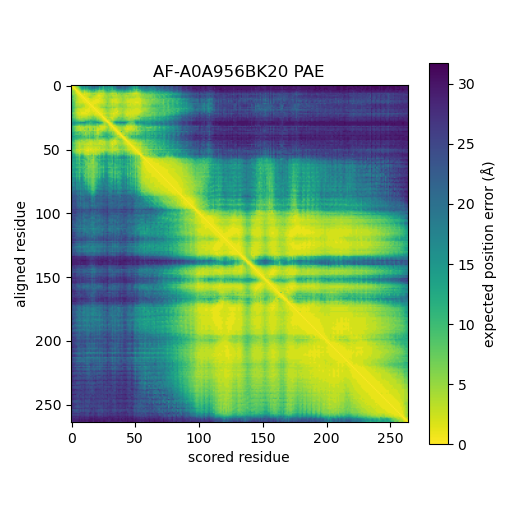 A O 1
ATOM 1435 N N . LEU A 1 181 ? -1.840 -15.727 0.335 1.00 98.00 181 LEU A N 1
ATOM 1436 C CA . LEU A 1 181 ? -0.832 -16.079 1.338 1.00 98.00 181 LEU A CA 1
ATOM 1437 C C . LEU A 1 181 ? 0.131 -14.912 1.582 1.00 98.00 181 LEU A C 1
ATOM 1439 O O . LEU A 1 181 ? 0.444 -14.594 2.725 1.00 98.00 181 LEU A O 1
ATOM 1443 N N . GLU A 1 182 ? 0.557 -14.259 0.502 1.00 96.94 182 GLU A N 1
ATOM 1444 C CA . GLU A 1 182 ? 1.390 -13.062 0.559 1.00 96.94 182 GLU A CA 1
ATOM 1445 C C . GLU A 1 182 ? 0.676 -11.904 1.264 1.00 96.94 182 GLU A C 1
ATOM 1447 O O . GLU A 1 182 ? 1.290 -11.228 2.084 1.00 96.94 182 GLU A O 1
ATOM 1452 N N . ALA A 1 183 ? -0.622 -11.711 1.006 1.00 97.50 183 ALA A N 1
ATOM 1453 C CA . ALA A 1 183 ? -1.412 -10.683 1.681 1.00 97.50 183 ALA A CA 1
ATOM 1454 C C . ALA A 1 183 ? -1.524 -10.935 3.191 1.00 97.50 183 ALA A C 1
ATOM 1456 O O . ALA A 1 183 ? -1.320 -10.017 3.982 1.00 97.50 183 ALA A O 1
ATOM 1457 N N . PHE A 1 184 ? -1.759 -12.179 3.616 1.00 98.12 184 PHE A N 1
ATOM 1458 C CA . PHE A 1 184 ? -1.730 -12.516 5.041 1.00 98.12 184 PHE A CA 1
ATOM 1459 C C . PHE A 1 184 ? -0.356 -12.278 5.666 1.00 98.12 184 PHE A C 1
ATOM 1461 O O . PHE A 1 184 ? -0.280 -11.659 6.720 1.00 98.12 184 PHE A O 1
ATOM 1468 N N . ALA A 1 185 ? 0.724 -12.710 5.011 1.00 97.62 185 ALA A N 1
ATOM 1469 C CA . ALA A 1 185 ? 2.077 -12.489 5.517 1.00 97.62 185 ALA A CA 1
ATOM 1470 C C . ALA A 1 185 ? 2.406 -10.990 5.648 1.00 97.62 185 ALA A C 1
ATOM 1472 O O . ALA A 1 185 ? 3.018 -10.578 6.631 1.00 97.62 185 ALA A O 1
ATOM 1473 N N . ALA A 1 186 ? 1.966 -10.169 4.689 1.00 95.75 186 ALA A N 1
ATOM 1474 C CA . ALA A 1 186 ? 2.129 -8.720 4.740 1.00 95.75 186 ALA A CA 1
ATOM 1475 C C . ALA A 1 186 ? 1.330 -8.084 5.888 1.00 95.75 186 ALA A C 1
ATOM 1477 O O . ALA A 1 186 ? 1.864 -7.242 6.609 1.00 95.75 186 ALA A O 1
ATOM 1478 N N . ALA A 1 187 ? 0.076 -8.503 6.082 1.00 97.31 187 ALA A N 1
ATOM 1479 C CA . ALA A 1 187 ? -0.753 -8.046 7.194 1.00 97.31 187 ALA A CA 1
ATOM 1480 C C . ALA A 1 187 ? -0.139 -8.428 8.549 1.00 97.31 187 ALA A C 1
ATOM 1482 O O . ALA A 1 187 ? -0.014 -7.576 9.424 1.00 97.31 187 ALA A O 1
ATOM 1483 N N . ASP A 1 188 ? 0.293 -9.682 8.701 1.00 97.75 188 ASP A N 1
ATOM 1484 C CA . ASP A 1 188 ? 0.924 -10.187 9.922 1.00 97.75 188 ASP A CA 1
ATOM 1485 C C . ASP A 1 188 ? 2.206 -9.396 10.243 1.00 97.75 188 ASP A C 1
ATOM 1487 O O . ASP A 1 188 ? 2.394 -8.958 11.379 1.00 97.75 188 ASP A O 1
ATOM 1491 N N . ALA A 1 189 ? 3.056 -9.140 9.242 1.00 96.00 189 ALA A N 1
ATOM 1492 C CA . ALA A 1 189 ? 4.281 -8.357 9.410 1.00 96.00 189 ALA A CA 1
ATOM 1493 C C . ALA A 1 189 ? 4.007 -6.906 9.843 1.00 96.00 189 ALA A C 1
ATOM 1495 O O . ALA A 1 189 ? 4.674 -6.396 10.744 1.00 96.00 189 ALA A O 1
ATOM 1496 N N . GLU A 1 190 ? 3.018 -6.242 9.239 1.00 94.44 190 GLU A N 1
ATOM 1497 C CA . GLU A 1 190 ? 2.660 -4.865 9.598 1.00 94.44 190 GLU A CA 1
ATOM 1498 C C . GLU A 1 190 ? 2.014 -4.789 10.990 1.00 94.44 190 GLU A C 1
ATOM 1500 O O . GLU A 1 190 ? 2.311 -3.881 11.766 1.00 94.44 190 GLU A O 1
ATOM 1505 N N . VAL A 1 191 ? 1.182 -5.769 11.354 1.00 96.12 191 VAL A N 1
ATOM 1506 C CA . VAL A 1 191 ? 0.602 -5.858 12.701 1.00 96.12 191 VAL A CA 1
ATOM 1507 C C . VAL A 1 191 ? 1.691 -6.048 13.750 1.00 96.12 191 VAL A C 1
ATOM 1509 O O . VAL A 1 191 ? 1.694 -5.319 14.739 1.00 96.12 191 VAL A O 1
ATOM 1512 N N . LEU A 1 192 ? 2.643 -6.959 13.529 1.00 95.69 192 LEU A N 1
ATOM 1513 C CA . LEU A 1 192 ? 3.770 -7.168 14.443 1.00 95.69 192 LEU A CA 1
ATOM 1514 C C . LEU A 1 192 ? 4.629 -5.909 14.587 1.00 95.69 192 LEU A C 1
ATOM 1516 O O . LEU A 1 192 ? 4.965 -5.522 15.703 1.00 95.69 192 LEU A O 1
ATOM 1520 N N . LYS A 1 193 ? 4.919 -5.217 13.481 1.00 93.75 193 LYS A N 1
ATOM 1521 C CA . LYS A 1 193 ? 5.650 -3.944 13.498 1.00 93.75 193 LYS A CA 1
ATOM 1522 C C . LYS A 1 193 ? 4.936 -2.877 14.334 1.00 93.75 193 LYS A C 1
ATOM 1524 O O . LYS A 1 193 ? 5.579 -2.160 15.093 1.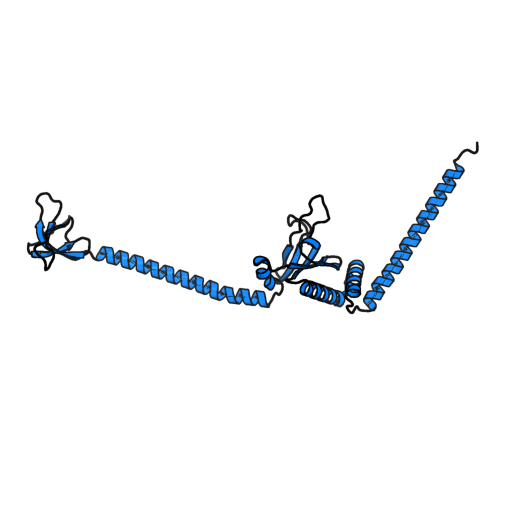00 93.75 193 LYS A O 1
ATOM 1529 N N . ARG A 1 194 ? 3.610 -2.758 14.220 1.00 94.00 194 ARG A N 1
ATOM 1530 C CA . ARG A 1 194 ? 2.828 -1.804 15.027 1.00 94.00 194 ARG A CA 1
ATOM 1531 C C . ARG A 1 194 ? 2.718 -2.230 16.489 1.00 94.00 194 ARG A C 1
ATOM 1533 O O . ARG A 1 194 ? 2.690 -1.372 17.367 1.00 94.00 194 ARG A O 1
ATOM 1540 N N . LEU A 1 195 ? 2.668 -3.536 16.749 1.00 95.00 195 LEU A N 1
ATOM 1541 C CA . LEU A 1 195 ? 2.697 -4.086 18.101 1.00 95.00 195 LEU A CA 1
ATOM 1542 C C . LEU A 1 195 ? 4.049 -3.884 18.787 1.00 95.00 195 LEU A C 1
ATOM 1544 O O . LEU A 1 195 ? 4.058 -3.792 20.003 1.00 95.00 195 LEU A O 1
ATOM 1548 N N . ASP A 1 196 ? 5.158 -3.759 18.059 1.00 94.94 196 ASP A N 1
ATOM 1549 C CA . ASP A 1 196 ? 6.460 -3.403 18.643 1.00 94.94 196 ASP A CA 1
ATOM 1550 C C . ASP A 1 196 ? 6.429 -1.984 19.256 1.00 94.94 196 ASP A C 1
ATOM 1552 O O . ASP A 1 196 ? 6.925 -1.751 20.354 1.00 94.94 196 ASP A O 1
ATOM 1556 N N . GLY A 1 197 ? 5.721 -1.050 18.606 1.00 93.44 197 GLY A N 1
ATOM 1557 C CA . GLY A 1 197 ? 5.484 0.327 19.070 1.00 93.44 197 GLY A CA 1
ATOM 1558 C C . GLY A 1 197 ? 4.152 0.548 19.805 1.00 93.44 197 GLY A C 1
ATOM 1559 O O . GLY A 1 197 ? 3.589 1.646 19.772 1.00 93.44 197 GLY A O 1
ATOM 1560 N N . TRP A 1 198 ? 3.585 -0.486 20.433 1.00 94.81 198 TRP A N 1
ATOM 1561 C CA . TRP A 1 198 ? 2.219 -0.446 20.979 1.00 94.81 198 TRP A CA 1
ATOM 1562 C C . TRP A 1 198 ? 1.998 0.588 22.097 1.00 94.81 198 TRP A C 1
ATOM 1564 O O . TRP A 1 198 ? 0.860 0.993 22.358 1.00 94.81 198 TRP A O 1
ATOM 1574 N N . GLU A 1 199 ? 3.056 1.020 22.781 1.00 93.56 199 GLU A N 1
ATOM 1575 C CA . GLU A 1 199 ? 2.970 1.943 23.917 1.00 93.56 199 GLU A CA 1
ATOM 1576 C C . GLU A 1 199 ? 2.379 3.300 23.504 1.00 93.56 199 GLU A C 1
ATOM 1578 O O . GLU A 1 199 ? 1.519 3.842 24.210 1.00 93.56 199 GLU A O 1
ATOM 1583 N N . GLU A 1 200 ? 2.763 3.773 22.315 1.00 91.94 200 GLU A N 1
ATOM 1584 C CA . GLU A 1 200 ? 2.301 5.015 21.679 1.00 91.94 200 GLU A CA 1
ATOM 1585 C C . GLU A 1 200 ? 0.968 4.842 20.931 1.00 91.94 200 GLU A C 1
ATOM 1587 O O . GLU A 1 200 ? 0.342 5.809 20.492 1.00 91.94 200 GLU A O 1
ATOM 1592 N N . THR A 1 201 ? 0.497 3.601 20.798 1.00 91.69 201 THR A N 1
ATOM 1593 C CA . THR A 1 201 ? -0.714 3.271 20.050 1.00 91.69 201 THR A CA 1
ATOM 1594 C C . THR A 1 201 ? -1.971 3.541 20.882 1.00 91.69 201 THR A C 1
ATOM 1596 O O . THR A 1 201 ? -2.042 3.258 22.084 1.00 91.69 201 THR A O 1
ATOM 1599 N N . THR A 1 202 ? -3.011 4.079 20.235 1.00 93.44 202 THR A N 1
ATOM 1600 C CA . THR A 1 202 ? -4.310 4.298 20.891 1.00 93.44 202 THR A CA 1
ATOM 1601 C C . THR A 1 202 ? -4.942 2.974 21.327 1.00 93.44 202 THR A C 1
ATOM 1603 O O . THR A 1 202 ? -4.751 1.945 20.684 1.00 93.44 202 THR A O 1
ATOM 1606 N N . LEU A 1 203 ? -5.755 2.996 22.387 1.00 93.94 203 LEU A N 1
ATOM 1607 C CA . LEU A 1 203 ? -6.436 1.793 22.889 1.00 93.94 203 LEU A CA 1
ATOM 1608 C C . LEU A 1 203 ? -7.332 1.130 21.835 1.00 93.94 203 LEU A C 1
ATOM 1610 O O . LEU A 1 203 ? -7.367 -0.093 21.745 1.00 93.94 203 LEU A O 1
ATOM 1614 N N . LEU A 1 204 ? -8.022 1.937 21.020 1.00 92.38 204 LEU A N 1
ATOM 1615 C CA . LEU A 1 204 ? -8.872 1.439 19.938 1.00 92.38 204 LEU A CA 1
ATOM 1616 C C . LEU A 1 204 ? -8.042 0.680 18.898 1.00 92.38 204 LEU A C 1
ATOM 1618 O O . LEU A 1 204 ? -8.354 -0.464 18.572 1.00 92.38 204 LEU A O 1
ATOM 1622 N N . THR A 1 205 ? -6.965 1.306 18.416 1.00 94.50 205 THR A N 1
ATOM 1623 C CA . THR A 1 205 ? -6.046 0.692 17.454 1.00 94.50 205 THR A CA 1
ATOM 1624 C C . THR A 1 205 ? -5.437 -0.581 18.027 1.00 94.50 205 THR A C 1
ATOM 1626 O O . THR A 1 205 ? -5.450 -1.616 17.365 1.00 94.50 205 THR A O 1
ATOM 1629 N N . LEU A 1 206 ? -4.971 -0.534 19.275 1.00 96.19 206 LEU A N 1
ATOM 1630 C CA . LEU A 1 206 ? -4.357 -1.676 19.939 1.00 96.19 206 LEU A CA 1
ATOM 1631 C C . LEU A 1 206 ? -5.324 -2.860 20.051 1.00 96.19 206 LEU A C 1
ATOM 1633 O O . LEU A 1 206 ? -4.949 -3.981 19.723 1.00 96.19 206 LEU A O 1
ATOM 1637 N N . GLY A 1 207 ? -6.584 -2.620 20.424 1.00 96.69 207 GLY A N 1
ATOM 1638 C CA . GLY A 1 207 ? -7.602 -3.672 20.487 1.00 96.69 207 GLY A CA 1
ATOM 1639 C C . GLY A 1 207 ? -7.847 -4.362 19.139 1.00 96.69 207 GLY A C 1
ATOM 1640 O O . GLY A 1 207 ? -8.022 -5.579 19.090 1.00 96.69 207 GLY A O 1
ATOM 1641 N N . HIS A 1 208 ? -7.813 -3.616 18.029 1.00 97.19 208 HIS A N 1
ATOM 1642 C CA . HIS A 1 208 ? -7.929 -4.202 16.691 1.00 97.19 208 HIS A CA 1
ATOM 1643 C C . HIS A 1 208 ? -6.705 -5.039 16.296 1.00 97.19 208 HIS A C 1
ATOM 1645 O O . HIS A 1 208 ? -6.878 -6.138 15.767 1.00 97.19 208 HIS A O 1
ATOM 1651 N N . LEU A 1 209 ? -5.492 -4.563 16.597 1.00 96.69 209 LEU A N 1
ATOM 1652 C CA . LEU A 1 209 ? -4.254 -5.302 16.325 1.00 96.69 209 LEU A CA 1
ATOM 1653 C C . LEU A 1 209 ? -4.189 -6.613 17.121 1.00 96.69 209 LEU A C 1
ATOM 1655 O O . LEU A 1 209 ? -3.850 -7.651 16.559 1.00 96.69 209 LEU A O 1
ATOM 1659 N N . ILE A 1 210 ? -4.567 -6.584 18.405 1.00 97.50 210 ILE A N 1
ATOM 1660 C CA . ILE A 1 210 ? -4.605 -7.781 19.260 1.00 97.50 210 ILE A CA 1
ATOM 1661 C C . ILE A 1 210 ? -5.612 -8.800 18.726 1.00 97.50 210 ILE A C 1
ATOM 1663 O O . ILE A 1 210 ? -5.295 -9.982 18.661 1.00 97.50 210 ILE A O 1
ATOM 1667 N N . ARG A 1 211 ? -6.796 -8.355 18.286 1.00 97.56 211 ARG A N 1
ATOM 1668 C CA . ARG A 1 211 ? -7.805 -9.253 17.707 1.00 97.56 211 ARG A CA 1
ATOM 1669 C C . ARG A 1 211 ? -7.283 -9.978 16.470 1.00 97.56 211 ARG A C 1
ATOM 1671 O O . ARG A 1 211 ? -7.426 -11.193 16.381 1.00 97.56 211 ARG A O 1
ATOM 1678 N N . TRP A 1 212 ? -6.646 -9.249 15.552 1.00 97.56 212 TRP A N 1
ATOM 1679 C CA . TRP A 1 212 ? -6.002 -9.860 14.389 1.00 97.56 212 TRP A CA 1
ATOM 1680 C C . TRP A 1 212 ? -4.923 -10.860 14.815 1.00 97.56 212 TRP A C 1
ATOM 1682 O O . TRP A 1 212 ? -4.898 -11.993 14.339 1.00 97.56 212 TRP A O 1
ATOM 1692 N N . ALA A 1 213 ? -4.052 -10.462 15.744 1.00 97.44 213 ALA A N 1
ATOM 1693 C CA . ALA A 1 213 ? -2.996 -11.322 16.255 1.00 97.44 213 ALA A CA 1
ATOM 1694 C C . ALA A 1 213 ? -3.550 -12.606 16.896 1.00 97.44 213 ALA A C 1
ATOM 1696 O O . ALA A 1 213 ? -3.007 -13.678 16.652 1.00 97.44 213 ALA A O 1
ATOM 1697 N N . ASP A 1 214 ? -4.660 -12.536 17.631 1.00 97.50 214 ASP A N 1
ATOM 1698 C CA . ASP A 1 214 ? -5.326 -13.703 18.218 1.00 97.50 214 ASP A CA 1
ATOM 1699 C C . ASP A 1 214 ? -5.890 -14.648 17.150 1.00 97.50 214 ASP A C 1
ATOM 1701 O O . ASP A 1 214 ? -5.642 -15.856 17.195 1.00 97.50 214 ASP A O 1
ATOM 1705 N N . GLU A 1 215 ? -6.590 -14.106 16.150 1.00 97.50 2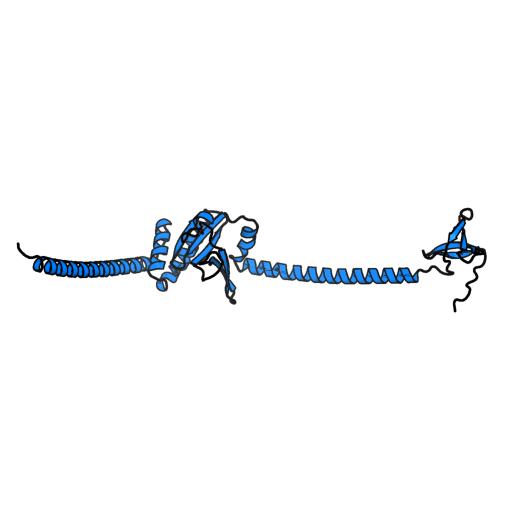15 GLU A N 1
ATOM 1706 C CA . GLU A 1 215 ? -7.124 -14.876 15.017 1.00 97.50 215 GLU A CA 1
ATOM 1707 C C . GLU A 1 215 ? -6.011 -15.597 14.241 1.00 97.50 215 GLU A C 1
ATOM 1709 O O . GLU A 1 215 ? -6.180 -16.730 13.777 1.00 97.50 215 GLU A O 1
ATOM 1714 N N . ARG A 1 216 ? -4.848 -14.950 14.133 1.00 97.25 216 ARG A N 1
ATOM 1715 C CA . ARG A 1 216 ? -3.673 -15.427 13.395 1.00 97.25 216 ARG A CA 1
ATOM 1716 C C . ARG A 1 216 ? -2.664 -16.180 14.261 1.00 97.25 216 ARG A C 1
ATOM 1718 O O . ARG A 1 216 ? -1.697 -16.716 13.723 1.00 97.25 216 ARG A O 1
ATOM 1725 N N . LYS A 1 217 ? -2.909 -16.282 15.573 1.00 97.44 217 LYS A N 1
ATOM 1726 C CA . LYS A 1 217 ? -2.018 -16.898 16.573 1.00 97.44 217 LYS A CA 1
ATOM 1727 C C . LYS A 1 217 ? -0.611 -16.282 16.594 1.00 97.44 217 LYS A C 1
ATOM 1729 O O . LYS A 1 217 ? 0.378 -16.996 16.747 1.00 97.44 217 LYS A O 1
ATOM 1734 N N . LEU A 1 218 ? -0.531 -14.967 16.421 1.00 96.69 218 LEU A N 1
ATOM 1735 C CA . LEU A 1 218 ? 0.699 -14.191 16.546 1.00 96.69 218 LEU A CA 1
ATOM 1736 C C . LEU A 1 218 ? 0.987 -13.887 18.020 1.00 96.69 218 LEU A C 1
ATOM 1738 O O . LEU A 1 218 ? 0.081 -13.788 18.851 1.00 96.69 218 LEU A O 1
ATOM 1742 N N . GLU A 1 219 ? 2.265 -13.727 18.343 1.00 96.19 219 GLU A N 1
ATOM 1743 C CA . GLU A 1 219 ? 2.691 -13.363 19.689 1.00 96.19 219 GLU A CA 1
ATOM 1744 C C . GLU A 1 219 ? 2.390 -11.882 19.962 1.00 96.19 219 GLU A C 1
ATOM 1746 O O . GLU A 1 219 ? 2.624 -11.015 19.122 1.00 96.19 219 GLU A O 1
ATOM 1751 N N . VAL A 1 220 ? 1.835 -11.598 21.140 1.00 96.44 220 VAL A N 1
ATOM 1752 C CA . VAL A 1 220 ? 1.444 -10.248 21.563 1.00 96.44 220 VAL A CA 1
ATOM 1753 C C . VAL A 1 220 ? 1.992 -10.013 22.968 1.00 96.44 220 VAL A C 1
ATOM 1755 O O . VAL A 1 220 ? 1.744 -10.862 23.833 1.00 96.44 220 VAL A O 1
ATOM 1758 N N . PRO A 1 221 ? 2.644 -8.866 23.235 1.00 96.31 221 PRO A N 1
ATOM 1759 C CA . PRO A 1 221 ? 3.098 -8.508 24.574 1.00 96.31 221 PRO A CA 1
ATOM 1760 C C . PRO A 1 221 ? 1.972 -8.593 25.614 1.00 96.31 221 PRO A C 1
ATOM 1762 O O . PRO A 1 221 ? 0.856 -8.106 25.401 1.00 96.31 221 PRO A O 1
ATOM 1765 N N . ILE A 1 222 ? 2.257 -9.205 26.764 1.00 96.06 222 ILE A N 1
ATOM 1766 C CA . ILE A 1 222 ? 1.265 -9.404 27.833 1.00 96.06 222 ILE A CA 1
ATOM 1767 C C . ILE A 1 222 ? 0.792 -8.049 28.374 1.00 96.06 222 ILE A C 1
ATOM 1769 O O . ILE A 1 222 ? -0.386 -7.861 28.681 1.00 96.06 222 ILE A O 1
ATOM 1773 N N . GLU A 1 223 ? 1.696 -7.079 28.437 1.00 97.12 223 GLU A N 1
ATOM 1774 C CA . GLU A 1 223 ? 1.455 -5.710 28.874 1.00 97.12 223 GLU A CA 1
ATOM 1775 C C . GLU A 1 223 ? 0.466 -4.990 27.950 1.00 97.12 223 GLU A C 1
ATOM 1777 O O . GLU A 1 223 ? -0.430 -4.292 28.431 1.00 97.12 223 GLU A O 1
ATOM 1782 N N . ALA A 1 224 ? 0.565 -5.221 26.636 1.00 96.12 224 ALA A N 1
ATOM 1783 C CA . ALA A 1 224 ? -0.368 -4.682 25.653 1.00 96.12 224 ALA A CA 1
ATOM 1784 C C . ALA A 1 224 ? -1.785 -5.219 25.877 1.00 96.12 224 ALA A C 1
ATOM 1786 O O . ALA A 1 224 ? -2.748 -4.448 25.925 1.00 96.12 224 ALA A O 1
ATOM 1787 N N . ARG A 1 225 ? -1.909 -6.535 26.102 1.00 96.62 225 ARG A N 1
ATOM 1788 C CA . ARG A 1 225 ? -3.192 -7.175 26.434 1.00 96.62 225 ARG A CA 1
ATOM 1789 C C . ARG A 1 225 ? -3.778 -6.614 27.717 1.00 96.62 225 ARG A C 1
ATOM 1791 O O . ARG A 1 225 ? -4.958 -6.274 27.757 1.00 96.62 225 ARG A O 1
ATOM 1798 N N . ARG A 1 226 ? -2.949 -6.474 28.752 1.00 96.81 226 ARG A N 1
ATOM 1799 C CA . ARG A 1 226 ? -3.378 -5.937 30.041 1.00 96.81 226 ARG A CA 1
ATOM 1800 C C . ARG A 1 226 ? -3.866 -4.495 29.917 1.00 96.81 226 ARG A C 1
ATOM 1802 O O . ARG A 1 226 ? -4.916 -4.183 30.462 1.00 96.81 226 ARG A O 1
ATOM 1809 N N . LYS A 1 227 ? -3.175 -3.640 29.155 1.00 96.31 227 LYS A N 1
ATOM 1810 C CA . LYS A 1 227 ? -3.600 -2.248 28.917 1.00 96.31 227 LYS A CA 1
ATOM 1811 C C . LYS A 1 227 ? -4.992 -2.173 28.281 1.00 96.31 227 LYS A C 1
ATOM 1813 O O . LYS A 1 227 ? -5.794 -1.336 28.690 1.00 96.31 227 LYS A O 1
ATOM 1818 N N . VAL A 1 228 ? -5.289 -3.036 27.304 1.00 96.38 228 VAL A N 1
ATOM 1819 C CA . VAL A 1 228 ? -6.628 -3.103 26.690 1.00 96.38 228 VAL A CA 1
ATOM 1820 C C . VAL A 1 228 ? -7.662 -3.631 27.685 1.00 96.38 228 VAL A C 1
ATOM 1822 O O . VAL A 1 228 ? -8.695 -2.992 27.863 1.00 96.38 228 VAL A O 1
ATOM 1825 N N . ALA A 1 229 ? -7.364 -4.721 28.397 1.00 95.94 229 ALA A N 1
ATOM 1826 C CA . ALA A 1 229 ? -8.276 -5.303 29.383 1.00 95.94 229 ALA A CA 1
ATOM 1827 C C . ALA A 1 229 ? -8.616 -4.330 30.530 1.00 95.94 229 ALA A C 1
ATOM 1829 O O . ALA A 1 229 ? -9.783 -4.164 30.883 1.00 95.94 229 ALA A O 1
ATOM 1830 N N . ASP A 1 230 ? -7.617 -3.632 31.079 1.00 95.75 230 ASP A N 1
ATOM 1831 C CA . ASP A 1 230 ? -7.809 -2.623 32.127 1.00 95.75 230 ASP A CA 1
ATOM 1832 C C . ASP A 1 230 ? -8.720 -1.485 31.623 1.00 95.75 230 ASP A C 1
ATOM 1834 O O . ASP A 1 230 ? -9.621 -1.030 32.333 1.00 95.75 230 ASP A O 1
ATOM 1838 N N . ALA A 1 231 ? -8.539 -1.054 30.370 1.00 94.25 231 ALA A N 1
ATOM 1839 C CA . ALA A 1 231 ? -9.378 -0.030 29.755 1.00 94.25 231 ALA A CA 1
ATOM 1840 C C . ALA A 1 231 ? -10.822 -0.497 29.508 1.00 94.25 231 ALA A C 1
ATOM 1842 O O . ALA A 1 231 ? -11.752 0.285 29.718 1.00 94.25 231 ALA A O 1
ATOM 1843 N N . GLU A 1 232 ? -11.029 -1.749 29.093 1.00 93.44 232 GLU A N 1
ATOM 1844 C CA . GLU A 1 232 ? -12.360 -2.347 28.932 1.00 93.44 232 GLU A CA 1
ATOM 1845 C C . GLU A 1 232 ? -13.102 -2.425 30.270 1.00 93.44 232 GLU A C 1
ATOM 1847 O O . GLU A 1 232 ? -14.274 -2.054 30.352 1.00 93.44 232 GLU A O 1
ATOM 1852 N N . VAL A 1 233 ? -12.409 -2.818 31.344 1.00 96.06 233 VAL A N 1
ATOM 1853 C CA . VAL A 1 233 ? -12.968 -2.835 32.703 1.00 96.06 233 VAL A CA 1
ATOM 1854 C C . VAL A 1 233 ? -13.383 -1.431 33.145 1.00 96.06 233 VAL A C 1
ATOM 1856 O O . VAL A 1 233 ? -14.487 -1.246 33.661 1.00 96.06 233 VAL A O 1
ATOM 1859 N N . GLU A 1 234 ? -12.535 -0.422 32.934 1.00 95.75 234 GLU A N 1
ATOM 1860 C CA . GLU A 1 234 ? -12.872 0.966 33.267 1.00 95.75 234 GLU A CA 1
ATOM 1861 C C . GLU A 1 234 ? -14.023 1.513 32.412 1.00 95.75 234 GLU A C 1
ATOM 1863 O O . GLU A 1 234 ? -14.882 2.239 32.921 1.00 95.75 234 GLU A O 1
ATOM 1868 N N . HIS A 1 235 ? -14.096 1.139 31.132 1.00 93.69 235 HIS A N 1
ATOM 1869 C CA . HIS A 1 235 ? -15.220 1.493 30.270 1.00 93.69 235 HIS A CA 1
ATOM 1870 C C . HIS A 1 235 ? -16.530 0.878 30.776 1.00 93.69 235 HIS A C 1
ATOM 1872 O O . HIS A 1 235 ? -17.508 1.603 30.966 1.00 93.69 235 HIS A O 1
ATOM 1878 N N . ALA A 1 236 ? -16.527 -0.420 31.090 1.00 95.06 236 ALA A N 1
ATOM 1879 C CA . ALA A 1 236 ? -17.690 -1.130 31.614 1.00 95.06 236 ALA A CA 1
ATOM 1880 C C . ALA A 1 236 ? -18.175 -0.547 32.952 1.00 95.06 236 ALA A C 1
ATOM 1882 O O . ALA A 1 236 ? -19.380 -0.412 33.172 1.00 95.06 236 ALA A O 1
ATOM 1883 N N . LYS A 1 237 ? -17.258 -0.134 33.841 1.00 97.12 237 LYS A N 1
ATOM 1884 C CA . LYS A 1 237 ? -17.617 0.574 35.084 1.00 97.12 237 LYS A CA 1
ATOM 1885 C C . LYS A 1 237 ? -18.338 1.890 34.795 1.00 97.12 237 LYS A C 1
ATOM 1887 O O . LYS A 1 237 ? -19.401 2.132 35.362 1.00 97.12 237 LYS A O 1
ATOM 1892 N N . ARG A 1 238 ? -17.800 2.716 33.891 1.00 96.81 238 ARG A N 1
ATOM 1893 C CA . ARG A 1 238 ? -18.420 3.999 33.510 1.00 96.81 238 ARG A CA 1
ATOM 1894 C C . ARG A 1 238 ? -19.787 3.805 32.862 1.00 96.81 238 ARG A C 1
ATOM 1896 O O . ARG A 1 238 ? -20.707 4.564 33.157 1.00 96.81 238 ARG A O 1
ATOM 1903 N N . GLU A 1 239 ? -19.928 2.804 31.997 1.00 96.25 239 GLU A N 1
ATOM 1904 C CA . GLU A 1 239 ? -21.203 2.482 31.358 1.00 96.25 239 GLU A CA 1
ATOM 1905 C C . GLU A 1 239 ? -22.244 2.042 32.392 1.00 96.25 239 GLU A C 1
ATOM 1907 O O . GLU A 1 239 ? -23.344 2.596 32.424 1.00 96.25 239 GLU A O 1
ATOM 1912 N N . ARG A 1 240 ? -21.876 1.124 33.296 1.00 97.75 240 ARG A N 1
ATOM 1913 C CA . ARG A 1 240 ? -22.727 0.695 34.414 1.00 97.75 240 ARG A CA 1
ATOM 1914 C C . ARG A 1 240 ? -23.182 1.883 35.259 1.00 97.75 240 ARG A C 1
ATOM 1916 O O . ARG A 1 240 ? -24.370 2.005 35.544 1.00 97.75 240 ARG A O 1
ATOM 1923 N N . ASP A 1 241 ? -22.262 2.761 35.647 1.00 97.56 241 ASP A N 1
ATOM 1924 C CA . ASP A 1 241 ? -22.579 3.920 36.486 1.00 97.56 241 ASP A CA 1
ATOM 1925 C C . ASP A 1 241 ? -23.496 4.908 35.744 1.00 97.56 241 ASP A C 1
ATOM 1927 O O . ASP A 1 241 ? -24.456 5.431 36.315 1.00 97.56 241 ASP A O 1
ATOM 1931 N N . GLY A 1 242 ? -23.269 5.105 34.441 1.00 97.56 242 GLY A N 1
ATOM 1932 C CA . GLY A 1 242 ? -24.147 5.896 33.581 1.00 97.56 242 GLY A CA 1
ATOM 1933 C C . GLY A 1 242 ? -25.552 5.298 33.444 1.00 97.56 242 GLY A C 1
ATOM 1934 O O . GLY A 1 242 ? -26.541 6.033 33.490 1.00 97.56 242 GLY A O 1
ATOM 1935 N N . LEU A 1 243 ? -25.665 3.973 33.315 1.00 97.62 243 LEU A N 1
ATOM 1936 C CA . LEU A 1 243 ? -26.948 3.265 33.292 1.00 97.62 243 LEU A CA 1
ATOM 1937 C C . LEU A 1 243 ? -27.678 3.371 34.634 1.00 97.62 243 LEU A C 1
ATOM 1939 O O . LEU A 1 243 ? -28.871 3.669 34.641 1.00 97.62 243 LEU A O 1
ATOM 1943 N N . ALA A 1 244 ? -26.970 3.225 35.756 1.00 97.69 244 ALA A N 1
ATOM 1944 C CA . ALA A 1 244 ? -27.541 3.391 37.091 1.00 97.69 244 ALA A CA 1
ATOM 1945 C C . ALA A 1 244 ? -28.110 4.808 37.296 1.00 97.69 244 ALA A C 1
ATOM 1947 O O . ALA A 1 244 ? -29.230 4.966 37.780 1.00 97.69 244 ALA A O 1
ATOM 1948 N N . GLN A 1 245 ? -27.395 5.847 36.847 1.00 97.75 245 GLN A N 1
ATOM 1949 C CA . GLN A 1 245 ? -27.894 7.227 36.892 1.00 97.75 245 GLN A CA 1
ATOM 1950 C C . GLN A 1 245 ? -29.131 7.442 36.010 1.00 97.75 245 GLN A C 1
ATOM 1952 O O . GLN A 1 245 ? -30.040 8.187 36.383 1.00 97.75 245 GLN A O 1
ATOM 1957 N N . ARG A 1 246 ? -29.179 6.822 34.824 1.00 97.81 246 ARG A N 1
ATOM 1958 C CA . ARG A 1 246 ? -30.349 6.897 33.933 1.00 97.81 246 ARG A CA 1
ATOM 1959 C C . ARG A 1 246 ? -31.559 6.182 34.529 1.00 97.81 246 ARG A C 1
ATOM 1961 O O . ARG A 1 246 ? -32.660 6.712 34.410 1.00 97.81 246 ARG A O 1
ATOM 1968 N N . LEU A 1 247 ? -31.349 5.036 35.178 1.00 97.88 247 LEU A N 1
ATOM 1969 C CA . LEU A 1 247 ? -32.398 4.286 35.866 1.00 97.88 247 LEU A CA 1
ATOM 1970 C C . LEU A 1 247 ? -32.995 5.107 37.013 1.00 97.88 247 LEU A C 1
ATOM 1972 O O . LEU A 1 247 ? -34.199 5.338 37.010 1.00 97.88 247 LEU A O 1
ATOM 1976 N N . ALA A 1 248 ? -32.159 5.661 37.896 1.00 97.81 248 ALA A N 1
ATOM 1977 C CA . ALA A 1 248 ? -32.617 6.511 38.999 1.00 97.81 248 ALA A CA 1
ATOM 1978 C C . ALA A 1 248 ? -33.455 7.712 38.512 1.00 97.81 248 ALA A C 1
ATOM 1980 O O . ALA A 1 248 ? -34.516 8.007 39.057 1.00 97.81 248 ALA A O 1
ATOM 1981 N N . LYS A 1 249 ? -33.031 8.377 37.427 1.00 97.88 249 LYS A N 1
ATOM 1982 C CA . LYS A 1 249 ? -33.810 9.469 36.810 1.00 97.88 249 LYS A CA 1
ATOM 1983 C C . LYS A 1 249 ? -35.134 8.994 36.208 1.00 97.88 249 LYS A C 1
ATOM 1985 O O . LYS A 1 249 ? -36.099 9.755 36.177 1.00 97.88 249 LYS A O 1
ATOM 1990 N N . ALA A 1 250 ? -35.178 7.783 35.657 1.00 97.44 250 ALA A N 1
ATOM 1991 C CA . ALA A 1 250 ? -36.405 7.214 35.113 1.00 97.44 250 ALA A CA 1
ATOM 1992 C C . ALA A 1 250 ? -37.403 6.875 36.231 1.00 97.44 250 ALA A C 1
ATOM 1994 O O . ALA A 1 250 ? -38.583 7.190 36.092 1.00 97.44 250 ALA A O 1
ATOM 1995 N N . GLU A 1 251 ? -36.925 6.320 37.347 1.00 97.81 251 GLU A N 1
ATOM 1996 C CA . GLU A 1 251 ? -37.728 6.034 38.542 1.00 97.81 251 GLU A CA 1
ATOM 1997 C C . GLU A 1 251 ? -38.304 7.314 39.161 1.00 97.81 251 GLU A C 1
ATOM 1999 O O . GLU A 1 251 ? -39.496 7.369 39.451 1.00 97.81 251 GLU A O 1
ATOM 2004 N N . GLU A 1 252 ? -37.509 8.384 39.274 1.00 97.75 252 GLU A N 1
ATOM 2005 C CA . GLU A 1 252 ? -37.988 9.689 39.755 1.00 97.75 252 GLU A CA 1
ATOM 2006 C C . GLU A 1 252 ? -39.101 10.258 38.857 1.00 97.75 252 GLU A C 1
ATOM 2008 O O . GLU A 1 252 ? -40.131 10.738 39.338 1.00 97.75 252 GLU A O 1
ATOM 2013 N N . ARG A 1 253 ? -38.929 10.168 37.531 1.00 97.56 253 ARG A N 1
ATOM 2014 C CA . ARG A 1 253 ? -39.946 10.604 36.561 1.00 97.56 253 ARG A CA 1
ATOM 2015 C C . ARG A 1 253 ? -41.222 9.770 36.643 1.00 97.56 253 ARG A C 1
ATOM 2017 O O . ARG A 1 253 ? -42.301 10.338 36.489 1.00 97.56 253 ARG A O 1
ATOM 2024 N N . LEU A 1 254 ? -41.101 8.460 36.859 1.00 96.50 254 LEU A N 1
ATOM 2025 C CA . LEU A 1 254 ? -42.245 7.567 37.030 1.00 96.50 254 LEU A CA 1
ATOM 2026 C C . LEU A 1 254 ? -43.010 7.908 38.311 1.00 96.50 254 LEU A C 1
ATOM 2028 O O . LEU A 1 254 ? -44.211 8.142 38.238 1.00 96.50 254 LEU A O 1
ATOM 2032 N N . ALA A 1 255 ? -42.314 8.041 39.443 1.00 96.62 255 ALA A N 1
ATOM 2033 C CA . ALA A 1 255 ? -42.922 8.413 40.720 1.00 96.62 255 ALA A CA 1
ATOM 2034 C C . ALA A 1 255 ? -43.655 9.761 40.634 1.00 96.62 255 ALA A C 1
ATOM 2036 O O . ALA A 1 255 ? -44.769 9.911 41.141 1.00 96.62 255 ALA A O 1
ATOM 2037 N N . LYS A 1 256 ? -43.064 10.739 39.934 1.00 96.44 256 LYS A N 1
ATOM 2038 C CA . LYS A 1 256 ? -43.721 12.020 39.660 1.00 96.44 256 LYS A CA 1
ATOM 2039 C C . LYS A 1 256 ? -44.992 11.837 38.826 1.00 96.44 256 LYS A C 1
ATOM 2041 O O . LYS A 1 256 ? -46.035 12.358 39.211 1.00 96.44 256 LYS A O 1
ATOM 2046 N N . ALA A 1 257 ? -44.929 11.078 37.732 1.00 95.00 257 ALA A N 1
ATOM 2047 C CA . ALA A 1 257 ? -46.091 10.819 36.885 1.00 95.00 257 ALA A CA 1
ATOM 2048 C C . ALA A 1 257 ? -47.217 10.108 37.655 1.00 95.00 257 ALA A C 1
ATOM 2050 O O . ALA A 1 257 ? -48.365 10.527 37.564 1.00 95.00 257 ALA A O 1
ATOM 2051 N N . GLU A 1 258 ? -46.896 9.096 38.465 1.00 94.19 258 GLU A N 1
ATOM 2052 C CA . GLU A 1 258 ? -47.864 8.378 39.306 1.00 94.19 258 GLU A CA 1
ATOM 2053 C C . GLU A 1 258 ? -48.533 9.289 40.343 1.00 94.19 258 GLU A C 1
ATOM 2055 O O . GLU A 1 258 ? -49.721 9.132 40.622 1.00 94.19 258 GLU A O 1
ATOM 2060 N N . SER A 1 259 ? -47.802 10.271 40.886 1.00 93.38 259 SER A N 1
ATOM 2061 C CA . SER A 1 259 ? -48.362 11.259 41.818 1.00 93.38 259 SER A CA 1
ATOM 2062 C C . SER A 1 259 ? -49.307 12.272 41.155 1.00 93.38 259 SER A C 1
ATOM 2064 O O . SER A 1 259 ? -50.155 12.851 41.833 1.00 93.38 259 SER A O 1
ATOM 2066 N N . GLU A 1 260 ? -49.182 12.472 39.840 1.00 91.69 260 GLU A N 1
ATOM 2067 C CA . GLU A 1 260 ? -49.984 13.412 39.046 1.00 91.69 260 GLU A CA 1
ATOM 2068 C C . GLU A 1 260 ? -51.235 12.756 38.423 1.00 91.69 260 GLU A C 1
ATOM 2070 O O . GLU A 1 260 ? -52.114 13.471 37.937 1.00 91.69 260 GLU A O 1
ATOM 2075 N N . VAL A 1 261 ? -51.368 11.420 38.457 1.00 86.88 261 VAL A N 1
ATOM 2076 C CA . VAL A 1 261 ? -52.585 10.725 38.001 1.00 86.88 261 VAL A CA 1
ATOM 2077 C C . VAL A 1 261 ? -53.713 10.933 39.026 1.00 86.88 261 VAL A C 1
ATOM 2079 O O . VAL A 1 261 ? -53.593 10.475 40.167 1.00 86.88 261 VAL A O 1
ATOM 2082 N N . PRO A 1 262 ? -54.840 11.576 38.658 1.00 70.00 262 PRO A N 1
ATOM 2083 C CA . PRO A 1 262 ? -55.965 11.750 39.569 1.00 70.00 262 PRO A CA 1
ATOM 2084 C C . PRO A 1 262 ? -56.532 10.383 39.963 1.00 70.00 262 PRO A C 1
ATOM 2086 O O . PRO A 1 262 ? -56.906 9.592 39.095 1.00 70.00 262 PRO A O 1
ATOM 2089 N N . ARG A 1 263 ? -56.625 10.104 41.268 1.00 67.31 263 ARG A N 1
ATOM 2090 C CA . ARG A 1 263 ? -57.398 8.959 41.768 1.00 67.31 263 ARG A CA 1
ATOM 2091 C C . ARG A 1 263 ? -58.883 9.265 41.553 1.00 67.31 263 ARG A C 1
ATOM 2093 O O . ARG A 1 263 ? -59.462 10.012 42.338 1.00 67.31 263 ARG A O 1
ATOM 2100 N N . GLY A 1 264 ? -59.429 8.769 40.443 1.00 58.91 264 GLY A N 1
ATOM 2101 C CA . GLY A 1 264 ? -60.869 8.730 40.176 1.00 58.91 264 GLY A CA 1
ATOM 2102 C C . GLY A 1 264 ? -61.591 7.748 41.084 1.00 58.91 264 GLY A C 1
ATOM 2103 O O . GLY A 1 264 ? -60.958 6.738 41.472 1.00 58.91 264 GLY A O 1
#

pLDDT: mean 86.77, std 11.5, range [30.25, 98.12]

Mean predicted aligned error: 13.38 Å

Solvent-accessible surface area (backbone atoms only — not comparable to full-atom values): 14772 Å² total; per-residue (Å²): 136,82,77,84,80,79,81,53,70,69,38,68,29,10,32,82,83,46,50,70,26,26,32,61,47,74,46,94,81,78,78,25,34,38,27,22,39,71,96,45,75,88,52,73,46,81,40,76,52,80,30,84,56,58,56,48,66,67,53,51,50,50,50,52,51,51,50,51,50,52,49,53,54,49,51,54,51,49,53,52,50,50,51,52,63,55,46,50,58,52,53,50,53,50,32,78,74,25,78,67,59,58,45,51,60,38,56,76,72,64,48,56,55,15,26,15,36,36,33,79,56,31,46,72,46,70,40,37,55,75,77,63,38,43,40,85,87,60,99,56,82,48,64,42,38,74,44,81,44,71,48,99,89,69,56,62,45,40,26,33,32,60,33,65,89,64,46,81,60,67,47,24,43,42,46,84,15,67,35,65,69,53,12,50,52,50,43,52,51,53,45,52,56,49,58,75,54,42,87,84,45,52,66,67,25,48,52,34,41,50,51,52,28,60,79,70,70,50,90,70,64,67,68,60,53,47,57,43,51,56,49,50,53,53,48,52,50,52,51,51,54,52,50,52,54,50,49,54,55,50,52,54,53,48,55,53,52,63,70,68,54,79,88,125

Foldseek 3Di:
DDPPPDDDQQQWWAAQQQATWGFHAADPVLQFTWTAHVPGRPDIDTGRDIHNGRPCPVVVVVVVVVVVVVVVVVVVVVVVVVVCVVVVVVLVVLVVVDVQSVCPVCVVVVLFAKKWKQFPQQAIDIGGQLVPQFDPPDPDRDGFDWDWDDDPVGDTFIFTAPDRVNDDHTGTTMDTDNDRVVNLVVNLVVLVVCLVVLVPHDLRNLVNSVVSCVVVVHDHDPVSVVVNVVVVVVVVVVVVVVVVVVVVVVVVVVVVVVVPDDPD

Sequence (264 aa):
MTEEMKFERGQIVYDRRGKAWVFESELPDDDGFIVSMHGWPEERVCISEAFAEAPTSEREREIARLDAQIAKRRDELEDLRHEVATMGPRLKALRERSHVLARIEDVLDGKITHVAWISLYGQVAVGTPAEVLQDTSGWNRSLKLVTLFGATGGDLSWRVNQYRDGSGSWQGEVVLCTSLLEAFAAADAEVLKRLDGWEETTLLTLGHLIRWADERKLEVPIEARRKVADAEVEHAKRERDGLAQRLAKAEERLAKAESEVPRG

Secondary structure (DSSP, 8-state):
------PPTT-EEEETT--EEEEEEE-TTSS-EEEEETTEEEEEEEES-EESS--HHHHHHHHHHHHHHHHHHHHHHHHHHHHHHHHHHHHHHHHHH-TTGGGHHHHHTT---EEEEEETT--EEEE-HHHHSB--SSS--PBPPEEEEE-TTS-EEEEEESSTTS-S-EEEEEEEESSHHHHHHHHHHHHHHHHHTGGGS-HHHHHHHHHHHHHHT----HHHHHHHHHHHHHHHHHHHHHHHHHHHHHHHHHHHHHHHS---

Radius of gyration: 44.45 Å; Cα contacts (8 Å, |Δi|>4): 333; chains: 1; bounding box: 94×55×126 Å